Protein AF-A0A812W0R4-F1 (afdb_monomer)

Secondary structure (DSSP, 8-state):
-PPPEEEEEE--S----EEHHHHHHHHHHHHHHHHHT--S-----EE------SSSEE--SEEEEEESSS-HHHHHHHHHHH--SPPEEEP-BTTEEEETTEEEETTTTEEEE--PPP-PPPTTT--HHHHHHHHHHHHHHHHHH---HHHHHHHHHHHHHHHHHTT--HHHHHHHHHT---GGGHHHHHHHHHHHHHHHH--

Structure (mmCIF, N/CA/C/O backbone):
data_AF-A0A812W0R4-F1
#
_entry.id   AF-A0A812W0R4-F1
#
loop_
_atom_site.group_PDB
_atom_site.id
_atom_site.type_symbol
_atom_site.label_atom_id
_atom_site.label_alt_id
_atom_site.label_comp_id
_atom_site.label_asym_id
_atom_site.label_entity_id
_atom_site.label_seq_id
_atom_site.pdbx_PDB_ins_code
_atom_site.Cartn_x
_atom_site.Cartn_y
_atom_site.Cartn_z
_atom_site.occupancy
_atom_site.B_iso_or_equiv
_atom_site.auth_seq_id
_atom_site.auth_comp_id
_atom_site.auth_asym_id
_atom_site.auth_atom_id
_atom_site.pdbx_PDB_model_num
ATOM 1 N N . MET A 1 1 ? 10.679 18.519 -17.143 1.00 48.78 1 MET A N 1
ATOM 2 C CA . MET A 1 1 ? 11.195 17.245 -16.593 1.00 48.78 1 MET A CA 1
ATOM 3 C C . MET A 1 1 ? 10.514 16.136 -17.379 1.00 48.78 1 MET A C 1
ATOM 5 O O . MET A 1 1 ? 9.295 16.180 -17.456 1.00 48.78 1 MET A O 1
ATOM 9 N N . HIS A 1 2 ? 11.249 15.236 -18.036 1.00 62.56 2 HIS A N 1
ATOM 10 C CA . HIS A 1 2 ? 10.620 14.120 -18.755 1.00 62.56 2 HIS A CA 1
ATOM 11 C C . HIS A 1 2 ? 10.053 13.128 -17.730 1.00 62.56 2 HIS A C 1
ATOM 13 O O . HIS A 1 2 ? 10.757 12.768 -16.783 1.00 62.56 2 HIS A O 1
ATOM 19 N N . ALA A 1 3 ? 8.778 12.769 -17.880 1.00 76.88 3 ALA A N 1
ATOM 20 C CA . ALA A 1 3 ? 8.111 11.799 -17.018 1.00 76.88 3 ALA A CA 1
ATOM 21 C C . ALA A 1 3 ? 8.751 10.408 -17.181 1.00 76.88 3 ALA A C 1
ATOM 23 O O . ALA A 1 3 ? 9.352 10.120 -18.217 1.00 76.88 3 ALA A O 1
ATOM 24 N N . PHE A 1 4 ? 8.670 9.565 -16.150 1.00 83.25 4 PHE A N 1
ATOM 25 C CA . PHE A 1 4 ? 9.165 8.192 -16.234 1.00 83.25 4 PHE A CA 1
ATOM 26 C C . PHE A 1 4 ? 8.185 7.326 -17.018 1.00 83.25 4 PHE A C 1
ATOM 28 O O . PHE A 1 4 ? 6.983 7.513 -16.918 1.00 83.25 4 PHE A O 1
ATOM 35 N N . GLU A 1 5 ? 8.693 6.358 -17.755 1.00 85.62 5 GLU A N 1
ATOM 36 C CA . GLU A 1 5 ? 7.944 5.212 -18.251 1.00 85.62 5 GLU A CA 1
ATOM 37 C C . GLU A 1 5 ? 8.192 4.033 -17.313 1.00 85.62 5 GLU A C 1
ATOM 39 O O . GLU A 1 5 ? 9.203 3.991 -16.605 1.00 85.62 5 GLU A O 1
ATOM 44 N N . GLY A 1 6 ? 7.310 3.043 -17.317 1.00 85.12 6 GLY A N 1
ATOM 45 C CA . GLY A 1 6 ? 7.573 1.835 -16.556 1.00 85.12 6 GLY A CA 1
ATOM 46 C C . GLY A 1 6 ? 6.623 0.695 -16.869 1.00 85.12 6 GLY A C 1
ATOM 47 O O . GLY A 1 6 ? 5.631 0.869 -17.575 1.00 85.12 6 GLY A O 1
ATOM 48 N N . ILE A 1 7 ? 6.986 -0.478 -16.368 1.00 86.00 7 ILE A N 1
ATOM 49 C CA . ILE A 1 7 ? 6.201 -1.704 -16.449 1.00 86.00 7 ILE A CA 1
ATOM 50 C C . ILE A 1 7 ? 6.294 -2.445 -15.124 1.00 86.00 7 ILE A C 1
ATOM 52 O O . ILE A 1 7 ? 7.312 -2.382 -14.429 1.00 86.00 7 ILE A O 1
ATOM 56 N N . VAL A 1 8 ? 5.243 -3.186 -14.812 1.00 84.44 8 VAL A N 1
ATOM 57 C CA . VAL A 1 8 ? 5.245 -4.191 -13.752 1.00 84.44 8 VAL A CA 1
ATOM 58 C C . VAL A 1 8 ? 4.786 -5.504 -14.364 1.00 84.44 8 VAL A C 1
ATOM 60 O O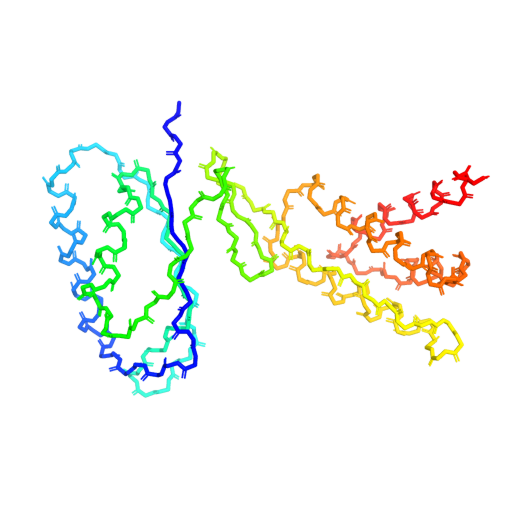 . VAL A 1 8 ? 3.894 -5.505 -15.213 1.00 84.44 8 VAL A O 1
ATOM 63 N N . GLY A 1 9 ? 5.431 -6.600 -13.992 1.00 83.19 9 GLY A N 1
ATOM 64 C CA . GLY A 1 9 ? 5.125 -7.930 -14.497 1.00 83.19 9 GLY A CA 1
ATOM 65 C C . GLY A 1 9 ? 5.077 -8.925 -13.354 1.00 83.19 9 GLY A C 1
ATOM 66 O O . GLY A 1 9 ? 5.983 -8.934 -12.523 1.00 83.19 9 GLY A O 1
ATOM 67 N N . ASP A 1 10 ? 4.038 -9.748 -13.351 1.00 82.00 10 ASP A N 1
ATOM 68 C CA . ASP A 1 10 ? 3.895 -10.907 -12.473 1.00 82.00 10 ASP A CA 1
ATOM 69 C C . ASP A 1 10 ? 4.191 -12.159 -13.306 1.00 82.00 10 ASP A C 1
ATOM 71 O O . ASP A 1 10 ? 3.589 -12.358 -14.365 1.00 82.00 10 ASP A O 1
ATOM 75 N N . ALA A 1 11 ? 5.165 -12.960 -12.880 1.00 72.31 11 ALA A N 1
ATOM 76 C CA . ALA A 1 11 ? 5.474 -14.237 -13.516 1.00 72.31 11 ALA A CA 1
ATOM 77 C C . ALA A 1 11 ? 4.544 -15.358 -13.041 1.00 72.31 11 ALA A C 1
ATOM 79 O O . ALA A 1 11 ? 4.651 -16.469 -13.545 1.00 72.31 11 ALA A O 1
ATOM 80 N N . GLY A 1 12 ? 3.650 -15.110 -12.079 1.00 66.44 12 GLY A N 1
ATOM 81 C CA . GLY A 1 12 ? 2.841 -16.120 -11.412 1.00 66.44 12 GLY A CA 1
ATOM 82 C C . GLY A 1 12 ? 3.686 -17.068 -10.553 1.00 66.44 12 GLY A C 1
ATOM 83 O O . GLY A 1 12 ? 4.817 -16.785 -10.179 1.00 66.44 12 GLY A O 1
ATOM 84 N N . GLN A 1 13 ? 3.150 -18.254 -10.246 1.00 61.09 13 GLN A N 1
ATOM 85 C CA . GLN A 1 13 ? 3.891 -19.310 -9.530 1.00 61.09 13 GLN A CA 1
ATOM 86 C C . GLN A 1 13 ? 4.790 -20.137 -10.465 1.00 61.09 13 GLN A C 1
ATOM 88 O O . GLN A 1 13 ? 4.889 -21.359 -10.327 1.00 61.09 13 GLN A O 1
ATOM 93 N N . PHE A 1 14 ? 5.391 -19.501 -11.466 1.00 54.28 14 PHE A N 1
ATOM 94 C CA . PHE A 1 14 ? 6.253 -20.180 -12.420 1.00 54.28 14 PHE A CA 1
ATOM 95 C C . PHE A 1 14 ? 7.706 -20.071 -11.966 1.00 54.28 14 PHE A C 1
ATOM 97 O O . PHE A 1 14 ? 8.250 -18.989 -11.780 1.00 54.28 14 PHE A O 1
ATOM 104 N N . TYR A 1 15 ? 8.340 -21.226 -11.773 1.00 52.81 15 TYR A N 1
ATOM 105 C CA . TYR A 1 15 ? 9.731 -21.304 -11.348 1.00 52.81 15 TYR A CA 1
ATOM 106 C C . TYR A 1 15 ? 10.629 -21.372 -12.579 1.00 52.81 15 TYR A C 1
ATOM 108 O O . TYR A 1 15 ? 10.730 -22.427 -13.207 1.00 52.81 15 TYR A O 1
ATOM 116 N N . GLU A 1 16 ? 11.311 -20.278 -12.905 1.00 50.78 16 GLU A N 1
ATOM 117 C CA . GLU A 1 16 ? 12.475 -20.354 -13.783 1.00 50.78 16 GLU A CA 1
ATOM 118 C C . GLU A 1 16 ? 13.741 -20.521 -12.951 1.00 50.78 16 GLU A C 1
ATOM 120 O O . GLU A 1 16 ? 13.965 -19.812 -11.971 1.00 50.78 16 GLU A O 1
ATOM 125 N N . VAL A 1 17 ? 14.584 -21.469 -13.348 1.00 52.97 17 VAL A N 1
ATOM 126 C CA . VAL A 1 17 ? 15.944 -21.567 -12.828 1.00 52.97 17 VAL A CA 1
ATOM 127 C C . VAL A 1 17 ? 16.835 -20.834 -13.809 1.00 52.97 17 VAL A C 1
ATOM 129 O O . VAL A 1 17 ? 17.242 -21.413 -14.813 1.00 52.97 17 VAL A O 1
ATOM 132 N N . VAL A 1 18 ? 17.134 -19.571 -13.519 1.00 54.81 18 VAL A N 1
ATOM 133 C CA . VAL A 1 18 ? 18.114 -18.821 -14.304 1.00 54.81 18 VAL A CA 1
ATOM 134 C C . VAL A 1 18 ? 19.474 -18.910 -13.609 1.00 54.81 18 VAL A C 1
ATOM 136 O O . VAL A 1 18 ? 19.585 -18.658 -12.405 1.00 54.81 18 VAL A O 1
ATOM 139 N N . GLU A 1 19 ? 20.510 -19.293 -14.360 1.00 55.88 19 GLU A N 1
ATOM 140 C CA . GLU A 1 19 ? 21.910 -19.153 -13.941 1.00 55.88 19 GLU A CA 1
ATOM 141 C C . GLU A 1 19 ? 22.180 -17.660 -13.721 1.00 55.88 19 GLU A C 1
ATOM 143 O O . GLU A 1 19 ? 22.215 -16.874 -14.671 1.00 55.88 19 GLU A O 1
ATOM 148 N N . ALA A 1 20 ? 22.335 -17.247 -12.460 1.00 52.47 20 ALA A N 1
ATOM 149 C CA . ALA A 1 20 ? 22.408 -15.832 -12.090 1.00 52.47 20 ALA A CA 1
ATOM 150 C C . ALA A 1 20 ? 23.504 -15.071 -12.859 1.00 52.47 20 ALA A C 1
ATOM 152 O O . ALA A 1 20 ? 23.314 -13.918 -13.245 1.00 52.47 20 ALA A O 1
ATOM 153 N N . THR A 1 21 ? 24.634 -15.729 -13.131 1.00 58.28 21 THR A N 1
ATOM 154 C CA . THR A 1 21 ? 25.743 -15.158 -13.903 1.00 58.28 21 THR A CA 1
ATOM 155 C C . THR A 1 21 ? 25.335 -14.845 -15.342 1.00 58.28 21 THR A C 1
ATOM 157 O O . THR A 1 21 ? 25.657 -13.769 -15.843 1.00 58.28 21 THR A O 1
ATOM 160 N N . GLN A 1 22 ? 24.584 -15.742 -15.984 1.00 62.06 22 GLN A N 1
ATOM 161 C CA . GLN A 1 22 ? 24.103 -15.557 -17.350 1.00 62.06 22 GLN A CA 1
ATOM 162 C C . GLN A 1 22 ? 23.049 -14.444 -17.418 1.00 62.06 22 GLN A C 1
ATOM 164 O O . GLN A 1 22 ? 23.172 -13.548 -18.248 1.00 62.06 22 GLN A O 1
ATOM 169 N N . ALA A 1 23 ? 22.091 -14.416 -16.485 1.00 54.31 23 ALA A N 1
ATOM 170 C CA . ALA A 1 23 ? 21.076 -13.359 -16.416 1.00 54.31 23 ALA A CA 1
ATOM 171 C C . ALA A 1 23 ? 21.695 -11.964 -16.247 1.00 54.31 23 ALA A C 1
ATOM 173 O O . ALA A 1 23 ? 21.298 -11.002 -16.905 1.00 54.31 23 ALA A O 1
ATOM 174 N N . ILE A 1 24 ? 22.690 -11.846 -15.359 1.00 54.12 24 ILE A N 1
ATOM 175 C CA . ILE A 1 24 ? 23.413 -10.592 -15.128 1.00 54.12 24 ILE A CA 1
ATOM 176 C C . ILE A 1 24 ? 24.195 -10.193 -16.380 1.00 54.12 24 ILE A C 1
ATOM 178 O O . ILE A 1 24 ? 24.208 -9.009 -16.728 1.00 54.12 24 ILE A O 1
ATOM 182 N N . GLN A 1 25 ? 24.835 -11.146 -17.060 1.00 63.50 25 GLN A N 1
ATOM 183 C CA . GLN A 1 25 ? 25.579 -10.877 -18.286 1.00 63.50 25 GLN A CA 1
ATOM 184 C C . GLN A 1 25 ? 24.652 -10.405 -19.413 1.00 63.50 25 GLN A C 1
ATOM 186 O O . GLN A 1 25 ? 24.895 -9.341 -19.978 1.00 63.50 25 GLN A O 1
ATOM 191 N N . GLU A 1 26 ? 23.552 -11.109 -19.673 1.00 58.38 26 GLU A N 1
ATOM 192 C CA . GLU A 1 26 ? 22.569 -10.748 -20.702 1.00 58.38 26 GLU A CA 1
ATOM 193 C C . GLU A 1 26 ? 21.900 -9.400 -20.401 1.00 58.38 26 GLU A C 1
ATOM 195 O O . GLU A 1 26 ? 21.794 -8.540 -21.278 1.00 58.38 26 GLU A O 1
ATOM 200 N N . ALA A 1 27 ? 21.538 -9.144 -19.139 1.00 55.19 27 ALA A N 1
ATOM 201 C CA . ALA A 1 27 ? 21.043 -7.838 -18.715 1.00 55.19 27 ALA A CA 1
ATOM 202 C C . ALA A 1 27 ? 22.093 -6.734 -18.928 1.00 55.19 27 ALA A C 1
ATOM 204 O O . ALA A 1 27 ? 21.753 -5.629 -19.350 1.00 55.19 27 ALA A O 1
ATOM 205 N N . THR A 1 28 ? 23.372 -7.018 -18.667 1.00 57.09 28 THR A N 1
ATOM 206 C CA . THR A 1 28 ? 24.479 -6.069 -18.860 1.00 57.09 28 THR A CA 1
ATOM 207 C C . THR A 1 28 ? 24.740 -5.790 -20.340 1.00 57.09 28 THR A C 1
ATOM 209 O O . THR A 1 28 ? 24.942 -4.632 -20.707 1.00 57.09 28 THR A O 1
ATOM 212 N N . GLU A 1 29 ? 24.683 -6.807 -21.200 1.00 61.22 29 GLU A N 1
ATOM 213 C CA . GLU A 1 29 ? 24.834 -6.683 -22.653 1.00 61.22 29 GLU A CA 1
ATOM 214 C C . GLU A 1 29 ? 23.660 -5.919 -23.276 1.00 61.22 29 GLU A C 1
ATOM 216 O O . GLU A 1 29 ? 23.876 -4.972 -24.035 1.00 61.22 29 GLU A O 1
ATOM 221 N N . LEU A 1 30 ? 22.421 -6.226 -22.881 1.00 54.66 30 LEU A N 1
ATOM 222 C CA . LEU A 1 30 ? 21.242 -5.460 -23.289 1.00 54.66 30 LEU A CA 1
ATOM 223 C C . LEU A 1 30 ? 21.351 -4.005 -22.830 1.00 54.66 30 LEU A C 1
ATOM 225 O O . LEU A 1 30 ? 21.148 -3.085 -23.623 1.00 54.66 30 LEU A O 1
ATOM 229 N N . LEU A 1 31 ? 21.741 -3.766 -21.574 1.00 54.47 31 LEU A N 1
ATOM 230 C CA . LEU A 1 31 ? 21.993 -2.416 -21.073 1.00 54.47 31 LEU A CA 1
ATOM 231 C C . LEU A 1 31 ? 23.074 -1.707 -21.891 1.00 54.47 31 LEU A C 1
ATOM 233 O O . LEU A 1 31 ? 22.907 -0.525 -22.186 1.00 54.47 31 LEU A O 1
ATOM 237 N N . HIS A 1 32 ? 24.149 -2.396 -22.274 1.00 56.00 32 HIS A N 1
ATOM 238 C CA . HIS A 1 32 ? 25.200 -1.841 -23.119 1.00 56.00 32 HIS A CA 1
ATOM 239 C C . HIS A 1 32 ? 24.644 -1.423 -24.487 1.00 56.00 32 HIS A C 1
ATOM 241 O O . HIS A 1 32 ? 24.745 -0.245 -24.829 1.00 56.00 32 HIS A O 1
ATOM 247 N N . ILE A 1 33 ? 23.943 -2.318 -25.192 1.00 55.66 33 ILE A N 1
ATOM 248 C CA . ILE A 1 33 ? 23.289 -2.054 -26.488 1.00 55.66 33 ILE A CA 1
ATOM 249 C C . ILE A 1 33 ? 22.356 -0.844 -26.396 1.00 55.66 33 ILE A C 1
ATOM 251 O O . ILE A 1 33 ? 22.406 0.075 -27.220 1.00 55.66 33 ILE A O 1
ATOM 255 N N . PHE A 1 34 ? 21.528 -0.801 -25.357 1.00 46.22 34 PHE A N 1
ATOM 256 C CA . PHE A 1 34 ? 20.564 0.269 -25.191 1.00 46.22 34 PHE A CA 1
ATOM 257 C C . PHE A 1 34 ? 21.209 1.606 -24.774 1.00 46.22 34 PHE A C 1
ATOM 259 O O . PHE A 1 34 ? 20.717 2.669 -25.153 1.00 46.22 34 PHE A O 1
ATOM 266 N N . THR A 1 35 ? 22.337 1.580 -24.054 1.00 51.06 35 THR A N 1
ATOM 267 C CA . THR A 1 35 ? 23.090 2.796 -23.683 1.00 51.06 35 THR A CA 1
ATOM 268 C C . THR A 1 35 ? 23.983 3.338 -24.790 1.00 51.06 35 THR A C 1
ATOM 270 O O . THR A 1 35 ? 24.113 4.552 -24.910 1.00 51.06 35 THR A O 1
ATOM 273 N N . CYS A 1 36 ? 24.543 2.477 -25.639 1.00 49.47 36 CYS A N 1
ATOM 274 C CA . CYS A 1 36 ? 25.279 2.893 -26.832 1.00 49.47 36 CYS A CA 1
ATOM 275 C C . CYS A 1 36 ? 24.365 3.566 -27.866 1.00 49.47 36 CYS A C 1
ATOM 277 O O . CYS A 1 36 ? 24.827 4.386 -28.654 1.00 49.47 36 CYS A O 1
ATOM 279 N N . SER A 1 37 ? 23.065 3.266 -27.820 1.00 46.06 37 SER A N 1
ATOM 280 C CA . SER A 1 37 ? 22.056 3.805 -28.735 1.00 46.06 37 SER A CA 1
ATOM 281 C C . SER A 1 37 ? 21.393 5.104 -28.242 1.00 46.06 37 SER A C 1
ATOM 283 O O . SER A 1 37 ? 20.609 5.697 -28.979 1.00 46.06 37 SER A O 1
ATOM 285 N N . SER A 1 38 ? 21.675 5.568 -27.014 1.00 39.62 38 SER A N 1
ATOM 286 C CA . SER A 1 38 ? 21.025 6.749 -26.422 1.00 39.62 38 SER A CA 1
ATOM 287 C C . SER A 1 38 ? 22.036 7.628 -25.656 1.00 39.62 38 SER A C 1
ATOM 289 O O . SER A 1 38 ? 22.379 7.316 -24.514 1.00 39.62 38 SER A O 1
ATOM 291 N N . PRO A 1 39 ? 22.545 8.739 -26.239 1.00 37.56 39 PRO A N 1
ATOM 292 C CA . PRO A 1 39 ? 23.713 9.457 -25.709 1.00 37.56 39 PRO A CA 1
ATOM 293 C C . PRO A 1 39 ? 23.467 10.336 -24.471 1.00 37.56 39 PRO A C 1
ATOM 295 O O . PRO A 1 39 ? 24.353 11.104 -24.095 1.00 37.56 39 PRO A O 1
ATOM 298 N N . GLN A 1 40 ? 22.285 10.319 -23.844 1.00 40.56 40 GLN A N 1
ATOM 299 C CA . GLN A 1 40 ? 21.949 11.317 -22.821 1.00 40.56 40 GLN A CA 1
ATOM 300 C C . GLN A 1 40 ? 21.439 10.729 -21.497 1.00 40.56 40 GLN A C 1
ATOM 302 O O . GLN A 1 40 ? 20.301 10.298 -21.367 1.00 40.56 40 GLN A O 1
ATOM 307 N N . ARG A 1 41 ? 22.306 10.892 -20.485 1.00 37.94 41 ARG A N 1
ATOM 308 C CA . ARG A 1 41 ? 22.042 11.020 -19.038 1.00 37.94 41 ARG A CA 1
ATOM 309 C C . ARG A 1 41 ? 21.532 9.781 -18.294 1.00 37.94 41 ARG A C 1
ATOM 311 O O . ARG A 1 41 ? 20.349 9.465 -18.239 1.00 37.94 41 ARG A O 1
ATOM 318 N N . SER A 1 42 ? 22.478 9.177 -17.577 1.00 41.09 42 SER A N 1
ATOM 319 C CA . SER A 1 42 ? 22.274 8.200 -16.517 1.00 41.09 42 SER A CA 1
ATOM 320 C C . SER A 1 42 ? 21.581 8.810 -15.292 1.00 41.09 42 SER A C 1
ATOM 322 O O . SER A 1 42 ? 22.075 9.745 -14.673 1.00 41.09 42 SER A O 1
ATOM 324 N N . GLN A 1 43 ? 20.458 8.213 -14.904 1.00 34.22 43 GLN A N 1
ATOM 325 C CA . GLN A 1 43 ? 20.055 7.997 -13.513 1.00 34.22 43 GLN A CA 1
ATOM 326 C C . GLN A 1 43 ? 19.185 6.738 -13.534 1.00 34.22 43 GLN A C 1
ATOM 328 O O . GLN A 1 43 ? 18.052 6.751 -14.009 1.00 34.22 43 GLN A O 1
ATOM 333 N N . ARG A 1 44 ? 19.795 5.615 -13.147 1.00 38.12 44 ARG A N 1
ATOM 334 C CA . ARG A 1 44 ? 19.213 4.272 -13.189 1.00 38.12 44 ARG A CA 1
ATOM 335 C C . ARG A 1 44 ? 18.656 3.948 -11.804 1.00 38.12 44 ARG A C 1
ATOM 337 O O . ARG A 1 44 ? 19.429 3.921 -10.853 1.00 38.12 44 ARG A O 1
ATOM 344 N N . ALA A 1 45 ? 17.363 3.669 -11.699 1.00 34.47 45 ALA A N 1
ATOM 345 C CA . ALA A 1 45 ? 16.795 2.964 -10.557 1.00 34.47 45 ALA A CA 1
ATOM 346 C C . 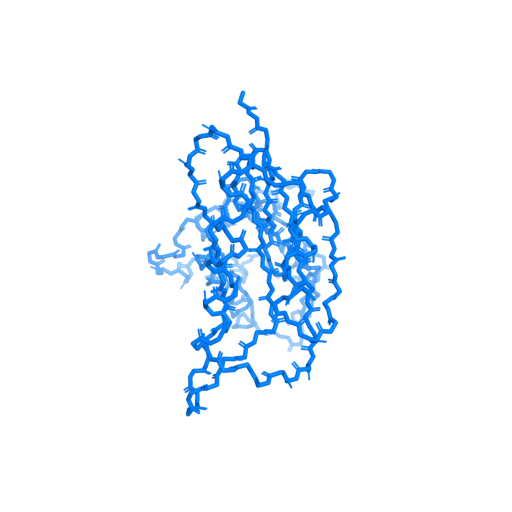ALA A 1 45 ? 16.127 1.700 -11.105 1.00 34.47 45 ALA A C 1
ATOM 348 O O . ALA A 1 45 ? 15.031 1.754 -11.650 1.00 34.47 45 ALA A O 1
ATOM 349 N N . TRP A 1 46 ? 16.847 0.583 -11.026 1.00 43.38 46 TRP A N 1
ATOM 350 C CA . TRP A 1 46 ? 16.313 -0.751 -11.281 1.00 43.38 46 TRP A CA 1
ATOM 351 C C . TRP A 1 46 ? 16.099 -1.382 -9.912 1.00 43.38 46 TRP A C 1
ATOM 353 O O . TRP A 1 46 ? 17.050 -1.469 -9.134 1.00 43.38 46 TRP A O 1
ATOM 363 N N . TYR A 1 47 ? 14.865 -1.759 -9.593 1.00 40.00 47 TYR A N 1
ATOM 364 C CA . TYR A 1 47 ? 14.542 -2.436 -8.343 1.00 40.00 47 TYR A CA 1
ATOM 365 C C . TYR A 1 47 ? 14.015 -3.829 -8.682 1.00 40.00 47 TYR A C 1
ATOM 367 O O . TYR A 1 47 ? 12.858 -3.993 -9.054 1.00 40.00 47 TYR A O 1
ATOM 375 N N . LEU A 1 48 ? 14.905 -4.820 -8.615 1.00 39.91 48 LEU A N 1
ATOM 376 C CA . LEU A 1 48 ? 14.551 -6.236 -8.671 1.00 39.91 48 LEU A CA 1
ATOM 377 C C . LEU A 1 48 ? 14.400 -6.717 -7.224 1.00 39.91 48 LEU A C 1
ATOM 379 O O . LEU A 1 48 ? 15.394 -6.850 -6.508 1.00 39.91 48 LEU A O 1
ATOM 383 N N . GLU A 1 49 ? 13.167 -6.933 -6.771 1.00 38.38 49 GLU A N 1
ATOM 384 C CA . GLU A 1 49 ? 12.885 -7.535 -5.465 1.00 38.38 49 GLU A CA 1
ATOM 385 C C . GLU A 1 49 ? 12.610 -9.031 -5.664 1.00 38.38 49 GLU A C 1
ATOM 387 O O . GLU A 1 49 ? 11.473 -9.454 -5.798 1.00 38.38 49 GLU A O 1
ATOM 392 N N . GLY A 1 50 ? 13.674 -9.837 -5.712 1.00 37.44 50 GLY A N 1
ATOM 393 C CA . GLY A 1 50 ? 13.597 -11.300 -5.749 1.00 37.44 50 GLY A CA 1
ATOM 394 C C . GLY A 1 50 ? 14.714 -11.883 -4.893 1.00 37.44 50 GLY A C 1
ATOM 395 O O . GLY A 1 50 ? 15.859 -11.964 -5.329 1.00 37.44 50 GLY A O 1
ATOM 396 N N . ARG A 1 51 ? 14.433 -12.214 -3.626 1.00 39.19 51 ARG A N 1
ATOM 397 C CA . ARG A 1 51 ? 15.430 -12.804 -2.713 1.00 39.19 51 ARG A CA 1
ATOM 398 C C . ARG A 1 51 ? 14.971 -14.146 -2.170 1.00 39.19 51 ARG A C 1
ATOM 400 O O . ARG A 1 51 ? 14.341 -14.188 -1.116 1.00 39.19 51 ARG A O 1
ATOM 407 N N . LYS A 1 52 ? 15.434 -15.223 -2.809 1.00 39.94 52 LYS A N 1
ATOM 408 C CA . LYS A 1 52 ? 15.876 -16.455 -2.133 1.00 39.94 52 LYS A CA 1
ATOM 409 C C . LYS A 1 52 ? 17.013 -17.104 -2.927 1.00 39.94 52 LYS A C 1
ATOM 411 O O . LYS A 1 52 ? 16.756 -17.792 -3.905 1.00 39.94 52 LYS A O 1
ATOM 416 N N . ASP A 1 53 ? 18.249 -16.918 -2.465 1.00 39.50 53 ASP A N 1
ATOM 417 C CA . ASP A 1 53 ? 19.386 -17.734 -2.899 1.00 39.50 53 ASP A CA 1
ATOM 418 C C . ASP A 1 53 ? 19.260 -19.129 -2.280 1.00 39.50 53 ASP A C 1
ATOM 420 O O . ASP A 1 53 ? 19.456 -19.316 -1.077 1.00 39.50 53 ASP A O 1
ATOM 424 N N . VAL A 1 54 ? 18.932 -20.123 -3.101 1.00 41.12 54 VAL A N 1
ATOM 425 C CA . VAL A 1 54 ? 19.079 -21.538 -2.742 1.00 41.12 54 VAL A CA 1
ATOM 426 C C . VAL A 1 54 ? 19.899 -22.206 -3.843 1.00 41.12 54 VAL A C 1
ATOM 428 O O . VAL A 1 54 ? 19.357 -22.657 -4.848 1.00 41.12 54 VAL A O 1
ATOM 431 N N . GLY A 1 55 ? 21.223 -22.230 -3.658 1.00 38.94 55 GLY A N 1
ATOM 432 C CA . GLY A 1 55 ? 22.167 -22.973 -4.501 1.00 38.94 55 GLY A CA 1
ATOM 433 C C . GLY A 1 55 ? 22.310 -22.470 -5.944 1.00 38.94 55 GLY A C 1
ATOM 434 O O . GLY A 1 55 ? 22.002 -23.225 -6.860 1.00 38.94 55 GLY A O 1
ATOM 435 N N . ASN A 1 56 ? 22.811 -21.240 -6.141 1.00 42.44 56 ASN A N 1
ATOM 436 C CA . ASN A 1 56 ? 23.072 -20.588 -7.447 1.00 42.44 56 ASN A CA 1
ATOM 437 C C . ASN A 1 56 ? 21.838 -20.319 -8.332 1.00 42.44 56 ASN A C 1
ATOM 439 O O . ASN A 1 56 ? 21.974 -20.113 -9.537 1.00 42.44 56 ASN A O 1
ATOM 443 N N . LYS A 1 57 ? 20.632 -20.302 -7.757 1.00 43.28 57 LYS A N 1
ATOM 444 C CA . LYS A 1 57 ? 19.377 -20.104 -8.498 1.00 43.28 57 LYS A CA 1
ATOM 445 C C . LYS A 1 57 ? 18.682 -18.833 -8.036 1.00 43.28 57 LYS A C 1
ATOM 447 O O . LYS A 1 57 ? 18.450 -18.676 -6.837 1.00 43.28 57 LYS A O 1
ATOM 452 N N . MET A 1 58 ? 18.326 -17.971 -8.986 1.00 50.50 58 MET A N 1
ATOM 453 C CA . MET A 1 58 ? 17.527 -16.773 -8.738 1.00 50.50 58 MET A CA 1
ATOM 454 C C . MET A 1 58 ? 16.076 -17.040 -9.143 1.00 50.50 58 MET A C 1
ATOM 456 O O . MET A 1 58 ? 15.819 -17.443 -10.273 1.00 50.50 58 MET A O 1
ATOM 460 N N . TYR A 1 59 ? 15.147 -16.820 -8.213 1.00 56.69 59 TYR A N 1
ATOM 461 C CA . TYR A 1 59 ? 13.707 -16.884 -8.465 1.00 56.69 59 TYR A CA 1
ATOM 462 C C . TYR A 1 59 ? 13.179 -15.458 -8.611 1.00 56.69 59 TYR A C 1
ATOM 464 O O . TYR A 1 59 ? 13.421 -14.622 -7.732 1.00 56.69 59 TYR A O 1
ATOM 472 N N . VAL A 1 60 ? 12.499 -15.183 -9.722 1.00 64.75 60 VAL A N 1
ATOM 473 C CA . VAL A 1 60 ? 11.899 -13.878 -10.008 1.00 64.75 60 VAL A CA 1
ATOM 474 C C . VAL A 1 60 ? 10.400 -14.070 -10.165 1.00 64.75 60 VAL A C 1
ATOM 476 O O . VAL A 1 60 ? 9.938 -14.515 -11.209 1.00 64.75 60 VAL A O 1
ATOM 479 N N . ASP A 1 61 ? 9.672 -13.733 -9.106 1.00 69.38 61 ASP A N 1
ATOM 480 C CA . ASP A 1 61 ? 8.209 -13.824 -9.071 1.00 69.38 61 ASP A CA 1
ATOM 481 C C . ASP A 1 61 ? 7.578 -12.516 -9.598 1.00 69.38 61 ASP A C 1
ATOM 483 O O . ASP A 1 61 ? 6.583 -12.527 -10.317 1.00 69.38 61 ASP A O 1
ATOM 487 N N . ASP A 1 62 ? 8.221 -11.378 -9.314 1.00 75.81 62 ASP A N 1
ATOM 488 C CA . ASP A 1 62 ? 7.748 -10.036 -9.641 1.00 75.81 62 ASP A CA 1
ATOM 489 C C . ASP A 1 62 ? 8.859 -9.183 -10.274 1.00 75.81 62 ASP A C 1
ATOM 491 O O . ASP A 1 62 ? 10.009 -9.175 -9.819 1.00 75.81 62 ASP A O 1
ATOM 495 N N . ILE A 1 63 ? 8.508 -8.379 -11.279 1.00 79.50 63 ILE A N 1
ATOM 496 C CA . ILE A 1 63 ? 9.393 -7.374 -11.878 1.00 79.50 63 ILE A CA 1
ATOM 497 C C . ILE A 1 63 ? 8.729 -6.000 -11.839 1.00 79.50 63 ILE A C 1
ATOM 499 O O . ILE A 1 63 ? 7.584 -5.836 -12.249 1.00 79.50 63 ILE A O 1
ATOM 503 N N . CYS A 1 64 ? 9.490 -4.982 -11.434 1.00 81.06 64 CYS A N 1
ATOM 504 C CA . CYS A 1 64 ? 9.107 -3.579 -11.545 1.00 81.06 64 CYS A CA 1
ATOM 505 C C . CYS A 1 64 ? 10.240 -2.779 -12.202 1.00 81.06 64 CYS A C 1
ATOM 507 O O . CYS A 1 64 ? 11.305 -2.582 -11.613 1.00 81.06 64 CYS A O 1
ATOM 509 N N . LEU A 1 65 ? 10.009 -2.286 -13.420 1.00 83.19 65 LEU A N 1
ATOM 510 C CA . LEU A 1 65 ? 10.975 -1.482 -14.168 1.00 83.19 65 LEU A CA 1
ATOM 511 C C . LEU A 1 65 ? 10.465 -0.060 -14.356 1.00 83.19 65 LEU A C 1
ATOM 513 O O . LEU A 1 65 ? 9.335 0.152 -14.787 1.00 83.19 65 LEU A O 1
ATOM 517 N N . ILE A 1 66 ? 11.327 0.917 -14.076 1.00 81.56 66 ILE A N 1
ATOM 518 C CA . ILE A 1 66 ? 11.033 2.340 -14.246 1.00 81.56 66 ILE A CA 1
ATOM 519 C C . ILE A 1 66 ? 12.220 2.986 -14.951 1.00 81.56 66 ILE A C 1
ATOM 521 O O . ILE A 1 66 ? 13.370 2.836 -14.536 1.00 81.56 66 ILE A O 1
ATOM 525 N N . SER A 1 67 ? 11.958 3.723 -16.025 1.00 82.38 67 SER A N 1
ATOM 526 C CA . SER A 1 67 ? 12.999 4.331 -16.845 1.00 82.38 67 SER A CA 1
ATOM 527 C C . SER A 1 67 ? 12.576 5.694 -17.371 1.00 82.38 67 SER A C 1
ATOM 529 O O . SER A 1 67 ? 11.421 5.925 -17.695 1.00 82.38 67 SER A O 1
ATOM 531 N N . ARG A 1 68 ? 13.532 6.616 -17.501 1.00 79.50 68 ARG A N 1
ATOM 532 C CA . ARG A 1 68 ? 13.345 7.862 -18.273 1.00 79.50 68 ARG A CA 1
ATOM 533 C C . ARG A 1 68 ? 13.816 7.744 -19.719 1.00 79.50 68 ARG A C 1
ATOM 535 O O . ARG A 1 68 ? 13.676 8.692 -20.481 1.00 79.50 68 ARG A O 1
ATOM 542 N N . VAL A 1 69 ? 14.449 6.623 -20.055 1.00 80.75 69 VAL A N 1
ATOM 543 C CA . VAL A 1 69 ? 15.154 6.425 -21.328 1.00 80.75 69 VAL A CA 1
ATOM 544 C C . VAL A 1 69 ? 14.412 5.424 -22.202 1.00 80.75 69 VAL A C 1
ATOM 546 O O . VAL A 1 69 ? 14.318 5.605 -23.411 1.00 80.75 69 VAL A O 1
ATOM 549 N N . TYR A 1 70 ? 13.873 4.372 -21.591 1.00 81.50 70 TYR A N 1
ATOM 550 C CA . TYR A 1 70 ? 13.211 3.286 -22.299 1.00 81.50 70 TYR A CA 1
ATOM 551 C C . TYR A 1 70 ? 11.709 3.411 -22.145 1.00 81.50 70 TYR A C 1
ATOM 553 O O . TYR A 1 70 ? 11.216 3.546 -21.029 1.00 81.50 70 TYR A O 1
ATOM 561 N N . CYS A 1 71 ? 10.990 3.330 -23.262 1.00 85.62 71 CYS A N 1
ATOM 562 C CA . CYS A 1 71 ? 9.542 3.206 -23.228 1.00 85.62 71 CYS A CA 1
ATOM 563 C C . CYS A 1 71 ? 9.124 1.829 -22.690 1.00 85.62 71 CYS A C 1
ATOM 565 O O . CYS A 1 71 ? 9.921 0.882 -22.670 1.00 85.62 71 CYS A O 1
ATOM 567 N N . ALA A 1 72 ? 7.856 1.704 -22.288 1.00 85.44 72 ALA A N 1
ATOM 568 C CA . ALA A 1 72 ? 7.289 0.454 -21.780 1.00 85.44 72 ALA A C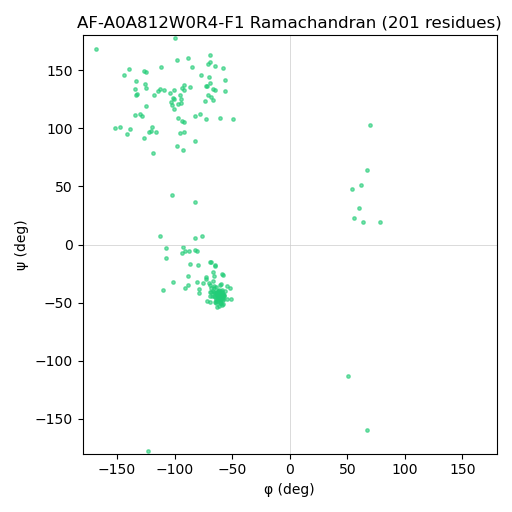A 1
ATOM 569 C C . ALA A 1 72 ? 7.519 -0.741 -22.725 1.00 85.44 72 ALA A C 1
ATOM 571 O O . ALA A 1 72 ? 7.836 -1.841 -22.272 1.00 85.44 72 ALA A O 1
ATOM 572 N N . HIS A 1 73 ? 7.446 -0.515 -24.041 1.00 87.75 73 HIS A N 1
ATOM 573 C CA . HIS A 1 73 ? 7.701 -1.548 -25.044 1.00 87.75 73 HIS A CA 1
ATOM 574 C C . HIS A 1 73 ? 9.144 -2.073 -24.993 1.00 87.75 73 HIS A C 1
ATOM 576 O O . HIS A 1 73 ? 9.349 -3.282 -24.919 1.00 87.75 73 HIS A O 1
ATOM 582 N N . CYS A 1 74 ? 10.142 -1.182 -24.961 1.00 85.50 74 CYS A N 1
ATOM 583 C CA . CYS A 1 74 ? 11.550 -1.577 -24.874 1.00 85.50 74 CYS A CA 1
ATOM 584 C C . CYS A 1 74 ? 11.851 -2.340 -23.577 1.00 85.50 74 CYS A C 1
ATOM 586 O O . CYS A 1 74 ? 12.571 -3.334 -23.603 1.00 85.50 74 CYS A O 1
ATOM 588 N N . MET A 1 75 ? 11.275 -1.909 -22.449 1.00 85.62 75 MET A N 1
ATOM 589 C CA . MET A 1 75 ? 11.431 -2.618 -21.173 1.00 85.62 75 MET A CA 1
ATOM 590 C C . MET A 1 75 ? 10.783 -4.004 -21.210 1.00 85.62 75 MET A C 1
ATOM 592 O O . MET A 1 75 ? 11.386 -4.970 -20.756 1.00 85.62 75 MET A O 1
ATOM 596 N N . THR A 1 76 ? 9.5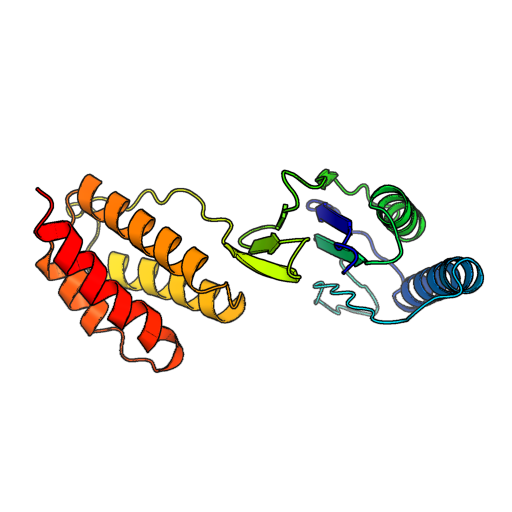99 -4.123 -21.813 1.00 86.56 76 THR A N 1
ATOM 597 C CA . THR A 1 76 ? 8.903 -5.409 -21.975 1.00 86.56 76 THR A CA 1
ATOM 598 C C . THR A 1 76 ? 9.729 -6.368 -22.828 1.00 86.56 76 THR A C 1
ATOM 600 O O . THR A 1 76 ? 9.882 -7.537 -22.484 1.00 86.56 76 THR A O 1
ATOM 603 N N . TYR A 1 77 ? 10.290 -5.869 -23.932 1.00 85.56 77 TYR A N 1
ATOM 604 C CA . TYR A 1 77 ? 11.159 -6.648 -24.808 1.00 85.56 77 TYR A CA 1
ATOM 605 C C . TYR A 1 77 ? 12.418 -7.132 -24.080 1.00 85.56 77 TYR A C 1
ATOM 607 O O . TYR A 1 77 ? 12.784 -8.298 -24.205 1.00 85.56 77 TYR A O 1
ATOM 615 N N . ALA A 1 78 ? 13.047 -6.264 -23.281 1.00 81.88 78 ALA A N 1
ATOM 616 C CA . ALA A 1 78 ? 14.215 -6.632 -22.487 1.00 81.88 78 ALA A CA 1
ATOM 617 C C . ALA A 1 78 ? 13.895 -7.766 -21.501 1.00 81.88 78 ALA A C 1
ATOM 619 O O . ALA A 1 78 ? 14.621 -8.752 -21.468 1.00 81.88 78 ALA A O 1
ATOM 620 N N . VAL A 1 79 ? 12.781 -7.677 -20.763 1.00 82.38 79 VAL A N 1
ATOM 621 C CA . VAL A 1 79 ? 12.365 -8.745 -19.836 1.00 82.38 79 VAL A CA 1
ATOM 622 C C . VAL A 1 79 ? 12.130 -10.057 -20.586 1.00 82.38 79 VAL A C 1
ATOM 624 O O . VAL A 1 79 ? 12.684 -11.076 -20.197 1.00 82.38 79 VAL A O 1
ATOM 627 N N . LYS A 1 80 ? 11.403 -10.029 -21.709 1.00 83.75 80 LYS A N 1
ATOM 628 C CA . LYS A 1 80 ? 11.154 -11.223 -22.540 1.00 83.75 80 LYS A CA 1
ATOM 629 C C . LYS A 1 80 ? 12.407 -11.822 -23.187 1.00 83.75 80 LYS A C 1
ATOM 631 O O . LYS A 1 80 ? 12.346 -12.940 -23.681 1.00 83.75 80 LYS A O 1
ATOM 636 N N . SER A 1 81 ? 13.499 -11.063 -23.255 1.00 78.94 81 SER A N 1
ATOM 637 C CA . SER A 1 81 ? 14.775 -11.544 -23.794 1.00 78.94 81 SER A CA 1
ATOM 638 C C . SER A 1 81 ? 15.645 -12.198 -22.720 1.00 78.94 81 SER A C 1
ATOM 640 O O . SER A 1 81 ? 16.461 -13.040 -23.062 1.00 78.94 81 SER A O 1
ATOM 642 N N . ILE A 1 82 ? 15.480 -11.792 -21.455 1.00 75.94 82 ILE A N 1
ATOM 643 C CA . ILE A 1 82 ? 16.261 -12.280 -20.304 1.00 75.94 82 ILE A CA 1
ATOM 644 C C . ILE A 1 82 ? 15.578 -13.483 -19.643 1.00 75.94 82 ILE A C 1
ATOM 646 O O . ILE A 1 82 ? 16.248 -14.397 -19.175 1.00 75.94 82 ILE A O 1
ATOM 650 N N . TYR A 1 83 ? 14.247 -13.471 -19.573 1.00 76.56 83 TYR A N 1
ATOM 651 C CA . TYR A 1 83 ? 13.463 -14.505 -18.903 1.00 76.56 83 TYR A CA 1
ATOM 652 C C . TYR A 1 83 ? 12.656 -15.300 -19.923 1.00 76.56 83 TYR A C 1
ATOM 654 O O . TYR A 1 83 ? 12.007 -14.720 -20.799 1.00 76.56 83 TYR A O 1
ATOM 662 N N . THR A 1 84 ? 12.674 -16.628 -19.802 1.00 74.44 84 THR A N 1
ATOM 663 C CA . THR A 1 84 ? 11.879 -17.515 -20.660 1.00 74.44 84 THR A CA 1
ATOM 664 C C . THR A 1 84 ? 10.463 -17.728 -20.125 1.00 74.44 84 THR A C 1
ATOM 666 O O . THR A 1 84 ? 9.576 -18.131 -20.882 1.00 74.44 84 THR A O 1
ATOM 669 N N . VAL A 1 85 ? 10.215 -17.413 -18.850 1.00 76.56 85 VAL A N 1
ATOM 670 C CA . VAL A 1 85 ? 8.877 -17.443 -18.250 1.00 76.56 85 VAL A CA 1
ATOM 671 C C . VAL A 1 85 ? 8.012 -16.280 -18.754 1.00 76.56 85 VAL A C 1
ATOM 673 O O . VAL A 1 85 ? 8.476 -15.139 -18.848 1.00 76.56 85 VAL A O 1
ATOM 676 N N . PRO A 1 86 ? 6.732 -16.538 -19.086 1.00 80.12 86 PRO A N 1
ATOM 677 C CA . PRO A 1 86 ? 5.803 -15.481 -19.454 1.00 80.12 86 PRO A CA 1
ATOM 678 C C . PRO A 1 86 ? 5.479 -14.592 -18.248 1.00 80.12 86 PRO A C 1
ATOM 680 O O . PRO A 1 86 ? 5.031 -15.074 -17.215 1.00 80.12 86 PRO A O 1
ATOM 683 N N . PHE A 1 87 ? 5.654 -13.283 -18.420 1.00 83.31 87 PHE A N 1
ATOM 684 C CA . PHE A 1 87 ? 5.200 -12.270 -17.469 1.00 83.31 87 PHE A CA 1
ATOM 685 C C . PHE A 1 87 ? 3.892 -11.638 -17.943 1.00 83.31 87 PHE A C 1
ATOM 687 O O . PHE A 1 87 ? 3.790 -11.182 -19.091 1.00 83.31 87 PHE A O 1
ATOM 694 N N . ASP A 1 88 ? 2.935 -11.523 -17.028 1.00 85.62 88 ASP A N 1
ATOM 695 C CA . ASP A 1 88 ? 1.723 -10.736 -17.210 1.00 85.62 88 ASP A CA 1
ATOM 696 C C . ASP A 1 88 ? 2.031 -9.270 -16.908 1.00 85.62 88 ASP A C 1
ATOM 698 O O . ASP A 1 88 ? 1.934 -8.785 -15.778 1.00 85.62 88 ASP A O 1
ATOM 702 N N . PHE A 1 89 ? 2.461 -8.551 -17.945 1.00 85.06 89 PHE A N 1
ATOM 703 C CA . PHE A 1 89 ? 2.745 -7.128 -17.823 1.00 85.06 89 PHE A CA 1
ATOM 704 C C . PHE A 1 89 ? 1.451 -6.329 -17.724 1.00 85.06 89 PHE A C 1
ATOM 706 O O . PHE A 1 89 ? 0.632 -6.352 -18.645 1.00 85.06 89 PHE A O 1
ATOM 713 N N . SER A 1 90 ? 1.304 -5.548 -16.655 1.00 77.12 90 SER A N 1
ATOM 714 C CA . SER A 1 90 ? 0.305 -4.481 -16.637 1.00 77.12 90 SER A CA 1
ATOM 715 C C . SER A 1 90 ? 0.937 -3.166 -17.086 1.00 77.12 90 SER A C 1
ATOM 717 O O . SER A 1 90 ? 2.067 -2.818 -16.727 1.00 77.12 90 SER A O 1
ATOM 719 N N . SER A 1 91 ? 0.215 -2.471 -17.963 1.00 65.69 91 SER A N 1
ATOM 720 C CA . SER A 1 91 ? 0.624 -1.183 -18.507 1.00 65.69 91 SER A CA 1
ATOM 721 C C . SER A 1 91 ? 0.162 -0.033 -17.621 1.00 65.69 91 SER A C 1
ATOM 723 O O . SER A 1 91 ? -0.771 -0.164 -16.834 1.00 65.69 91 SER A O 1
ATOM 725 N N . ASP A 1 92 ? 0.818 1.104 -17.820 1.00 66.38 92 ASP A N 1
ATOM 726 C CA . ASP A 1 92 ? 0.534 2.391 -17.199 1.00 66.38 92 ASP A CA 1
ATOM 727 C C . ASP A 1 92 ? -0.956 2.794 -17.287 1.00 66.38 92 ASP A C 1
ATOM 729 O O . ASP A 1 92 ? -1.443 3.144 -18.364 1.00 66.38 92 ASP A O 1
ATOM 733 N N . ASP A 1 93 ? -1.674 2.753 -16.158 1.00 70.31 93 ASP A N 1
ATOM 734 C CA . ASP A 1 93 ? -3.014 3.335 -16.021 1.00 70.31 93 ASP A CA 1
ATOM 735 C C . ASP A 1 93 ? -2.877 4.727 -15.391 1.00 70.31 93 ASP A C 1
ATOM 737 O O . ASP A 1 93 ? -2.534 4.861 -14.215 1.00 70.31 93 ASP A O 1
ATOM 741 N N . ASP A 1 94 ? -3.110 5.780 -16.178 1.00 80.75 94 ASP A N 1
ATOM 742 C CA . ASP A 1 94 ? -3.075 7.175 -15.714 1.00 80.75 94 ASP A CA 1
ATOM 743 C C . ASP A 1 94 ? -1.754 7.580 -15.009 1.00 80.75 94 ASP A C 1
ATOM 745 O O . ASP A 1 94 ? -1.745 8.169 -13.920 1.00 80.75 94 ASP A O 1
ATOM 749 N N . ARG A 1 95 ? -0.606 7.255 -15.625 1.00 86.69 95 ARG A N 1
ATOM 750 C CA . ARG A 1 95 ? 0.755 7.515 -15.097 1.00 86.69 95 ARG A CA 1
ATOM 751 C C . ARG A 1 95 ? 1.019 6.820 -13.760 1.00 86.69 95 ARG A C 1
ATOM 753 O O . ARG A 1 95 ? 1.761 7.351 -12.923 1.00 86.69 95 ARG A O 1
ATOM 760 N N . LYS A 1 96 ? 0.414 5.652 -13.533 1.00 87.50 96 LYS A N 1
ATOM 761 C CA . LYS A 1 96 ? 0.546 4.852 -12.311 1.00 87.50 96 LYS A CA 1
ATOM 762 C C . LYS A 1 96 ? 0.815 3.395 -12.654 1.00 87.50 96 LYS A C 1
ATOM 764 O O . LYS A 1 96 ? 0.058 2.748 -13.370 1.00 87.50 96 LYS A O 1
ATOM 769 N N . LEU A 1 97 ? 1.851 2.853 -12.026 1.00 87.06 97 LEU A N 1
ATOM 770 C CA . LEU A 1 97 ? 2.067 1.413 -11.972 1.00 87.06 97 LEU A CA 1
ATOM 771 C C . LEU A 1 97 ? 1.474 0.871 -10.684 1.00 87.06 97 LEU A C 1
ATOM 773 O O . LEU A 1 97 ? 1.809 1.344 -9.597 1.00 87.06 97 LEU A O 1
ATOM 777 N N . VAL A 1 98 ? 0.591 -0.112 -10.801 1.00 86.44 98 VAL A N 1
ATOM 778 C CA . VAL A 1 98 ? -0.002 -0.796 -9.654 1.00 86.44 98 VAL A CA 1
ATOM 779 C C . VAL A 1 98 ? 0.725 -2.117 -9.466 1.00 86.44 98 VAL A C 1
ATOM 781 O O . VAL A 1 98 ? 0.664 -2.977 -10.333 1.00 86.44 98 VAL A O 1
ATOM 784 N N . TRP A 1 99 ? 1.395 -2.286 -8.329 1.00 81.75 99 TRP A N 1
ATOM 785 C CA . TRP A 1 99 ? 2.174 -3.485 -8.037 1.00 81.75 99 TRP A CA 1
ATOM 786 C C . TRP A 1 99 ? 1.894 -3.971 -6.622 1.00 81.75 99 TRP A C 1
ATOM 788 O O . TRP A 1 99 ? 2.251 -3.306 -5.650 1.00 81.75 99 TRP A O 1
ATOM 798 N N . LEU A 1 100 ? 1.237 -5.129 -6.504 1.00 81.12 100 LEU A N 1
ATOM 799 C CA . LEU A 1 100 ? 0.835 -5.721 -5.225 1.00 81.12 100 LEU A CA 1
ATOM 800 C C . LEU A 1 100 ? 0.092 -4.706 -4.335 1.00 81.12 100 LEU A C 1
ATOM 802 O O . LEU A 1 100 ? -1.006 -4.260 -4.674 1.00 81.12 100 LEU A O 1
ATOM 806 N N . ASP A 1 101 ? 0.700 -4.329 -3.211 1.00 82.69 101 ASP A N 1
ATOM 807 C CA . ASP A 1 101 ? 0.172 -3.405 -2.204 1.00 82.69 101 ASP A CA 1
ATOM 808 C C . ASP A 1 101 ? 0.615 -1.949 -2.453 1.00 82.69 101 ASP A C 1
ATOM 810 O O . ASP A 1 101 ? 0.237 -1.031 -1.717 1.00 82.69 101 ASP A O 1
ATOM 814 N N . LYS A 1 102 ? 1.425 -1.731 -3.492 1.00 85.12 102 LYS A N 1
ATOM 815 C CA . LYS A 1 102 ? 2.106 -0.483 -3.829 1.00 85.12 102 LYS A CA 1
ATOM 816 C C . LYS A 1 102 ? 1.531 0.109 -5.112 1.00 85.12 102 LYS A C 1
ATOM 818 O O . LYS A 1 102 ? 1.031 -0.582 -6.001 1.00 85.12 102 LYS A O 1
ATOM 823 N N . LYS A 1 103 ? 1.629 1.427 -5.218 1.00 87.75 103 LYS A N 1
ATOM 824 C CA . LYS A 1 103 ? 1.477 2.153 -6.479 1.00 87.75 103 LYS A CA 1
ATOM 825 C C . LYS A 1 103 ? 2.707 3.005 -6.698 1.00 87.75 103 LYS A C 1
ATOM 827 O O . LYS A 1 103 ? 3.284 3.482 -5.726 1.00 87.75 103 LYS A O 1
ATOM 832 N N . ILE A 1 104 ? 3.090 3.220 -7.945 1.00 86.19 104 ILE A N 1
ATOM 833 C CA . ILE A 1 104 ? 4.213 4.086 -8.284 1.00 86.19 104 ILE A CA 1
ATOM 834 C C . ILE A 1 104 ? 3.727 5.136 -9.263 1.00 86.19 104 ILE A C 1
ATOM 836 O O . ILE A 1 104 ? 3.252 4.806 -10.348 1.00 86.19 104 ILE A O 1
ATOM 840 N N . PHE A 1 105 ? 3.833 6.403 -8.872 1.00 86.88 105 PHE A N 1
ATOM 841 C CA . PHE A 1 105 ? 3.456 7.525 -9.719 1.00 86.88 105 PHE A CA 1
ATOM 842 C C . PHE A 1 105 ? 4.603 7.834 -10.677 1.00 86.88 105 PHE A C 1
ATOM 844 O O . PHE A 1 105 ? 5.647 8.339 -10.274 1.00 86.88 105 PHE A O 1
ATOM 851 N N . LEU A 1 106 ? 4.413 7.570 -11.965 1.00 85.81 106 LEU A N 1
ATOM 852 C CA . LEU A 1 106 ? 5.446 7.723 -12.990 1.00 85.81 106 LEU A CA 1
ATOM 853 C C . LEU A 1 106 ? 5.818 9.185 -13.276 1.00 85.81 106 LEU A C 1
ATOM 855 O O . LEU A 1 106 ? 6.858 9.475 -13.865 1.00 85.81 106 LEU A O 1
ATOM 859 N N . THR A 1 107 ? 4.998 10.136 -12.837 1.00 87.19 107 THR A N 1
ATOM 860 C CA . THR A 1 107 ? 5.312 11.564 -12.952 1.00 87.19 107 THR A CA 1
ATOM 861 C C . THR A 1 107 ? 6.300 12.022 -11.875 1.00 87.19 107 THR A C 1
ATOM 863 O O . THR A 1 107 ? 7.221 12.779 -12.183 1.00 87.19 107 THR A O 1
ATOM 866 N N . SER A 1 108 ? 6.141 11.561 -10.628 1.00 82.06 108 SER A N 1
ATOM 867 C CA . SER A 1 108 ? 6.942 12.006 -9.474 1.00 82.06 108 SER A CA 1
ATOM 868 C C . SER A 1 108 ? 7.955 10.974 -8.963 1.00 82.06 108 SER A C 1
ATOM 870 O O . SER A 1 108 ? 8.836 11.336 -8.190 1.00 82.06 108 SER A O 1
ATOM 872 N N . ALA A 1 109 ? 7.870 9.718 -9.416 1.00 81.31 109 ALA A N 1
ATOM 873 C CA . ALA A 1 109 ? 8.546 8.551 -8.835 1.00 81.31 109 ALA A CA 1
ATOM 874 C C . ALA A 1 109 ? 8.238 8.335 -7.342 1.00 81.31 109 ALA A C 1
ATOM 876 O O . ALA A 1 109 ? 9.003 7.698 -6.621 1.00 81.31 109 ALA A O 1
ATOM 877 N N . GLU A 1 110 ? 7.109 8.862 -6.875 1.00 84.12 110 GLU A N 1
ATOM 878 C CA . GLU A 1 110 ? 6.650 8.664 -5.510 1.00 84.12 110 GLU A CA 1
ATOM 879 C C . GLU A 1 110 ? 5.866 7.360 -5.370 1.00 84.12 110 GLU A C 1
ATOM 881 O O . GLU A 1 110 ? 5.215 6.886 -6.308 1.00 84.12 110 GLU A O 1
ATOM 886 N N . LEU A 1 111 ? 5.897 6.809 -4.158 1.00 86.12 111 LEU A N 1
ATOM 887 C CA . LEU A 1 111 ? 5.156 5.610 -3.801 1.00 86.12 111 LEU A CA 1
ATOM 888 C C . LEU A 1 111 ? 3.782 5.977 -3.232 1.00 86.12 111 LEU A C 1
ATOM 890 O O . LEU A 1 111 ? 3.626 6.890 -2.419 1.00 86.12 111 LEU A O 1
ATOM 894 N N . GLY A 1 112 ? 2.776 5.231 -3.661 1.00 88.31 112 GLY A N 1
ATOM 895 C CA . GLY A 1 112 ? 1.412 5.256 -3.162 1.00 88.31 112 GLY A CA 1
ATOM 896 C C . GLY A 1 112 ? 0.972 3.878 -2.687 1.00 88.31 112 GLY A C 1
ATOM 897 O O . GLY A 1 112 ? 1.739 2.912 -2.701 1.00 88.31 112 GLY A O 1
ATOM 898 N N . LEU A 1 113 ? -0.285 3.785 -2.262 1.00 90.19 113 LEU A N 1
ATOM 899 C CA . LEU A 1 113 ? -0.846 2.546 -1.733 1.00 90.19 113 LEU A CA 1
ATOM 900 C C . LEU A 1 113 ? -1.853 1.948 -2.709 1.00 90.19 113 LEU A C 1
ATOM 902 O O . LEU A 1 113 ? -2.780 2.615 -3.173 1.00 90.19 113 LEU A O 1
ATOM 906 N N . ASN A 1 114 ? -1.730 0.648 -2.957 1.00 88.62 114 ASN A N 1
ATOM 907 C CA . ASN A 1 114 ? -2.787 -0.122 -3.590 1.00 88.62 114 ASN A CA 1
ATOM 908 C C . ASN A 1 114 ? -3.686 -0.749 -2.524 1.00 88.62 114 ASN A C 1
ATOM 910 O O . ASN A 1 114 ? -3.535 -1.899 -2.113 1.00 88.62 114 ASN A O 1
ATOM 914 N N . THR A 1 115 ? -4.617 0.050 -2.011 1.00 83.62 115 THR A N 1
ATOM 915 C CA . THR A 1 115 ? -5.501 -0.378 -0.928 1.00 83.62 115 THR A CA 1
ATOM 916 C C . THR A 1 115 ? -6.623 -1.271 -1.441 1.00 83.62 115 THR A C 1
ATOM 918 O O . THR A 1 115 ? -7.544 -0.800 -2.103 1.00 83.62 115 THR A O 1
ATOM 921 N N . LYS A 1 116 ? -6.594 -2.547 -1.055 1.00 82.62 116 LYS A N 1
ATOM 922 C CA . LYS A 1 116 ? -7.757 -3.440 -1.154 1.00 82.62 116 LYS A CA 1
ATOM 923 C C . LYS A 1 116 ? -8.826 -3.029 -0.139 1.00 82.62 116 LYS A C 1
ATOM 925 O O . LYS A 1 116 ? -8.483 -2.637 0.983 1.00 82.62 116 LYS A O 1
ATOM 930 N N . ASN A 1 117 ? -10.096 -3.171 -0.519 1.00 82.38 117 ASN A N 1
ATOM 931 C CA . ASN A 1 117 ? -11.223 -2.938 0.382 1.00 82.38 117 ASN A CA 1
ATOM 932 C C . ASN A 1 117 ? -11.085 -3.811 1.631 1.00 82.38 117 ASN A C 1
ATOM 934 O O . ASN A 1 117 ? -10.798 -5.007 1.550 1.00 82.38 117 ASN A O 1
ATOM 938 N N . LEU A 1 118 ? -11.267 -3.195 2.797 1.00 88.19 118 LEU A N 1
ATOM 939 C CA . LEU A 1 118 ? -11.281 -3.916 4.058 1.00 88.19 118 LEU A CA 1
ATOM 940 C C . LEU A 1 118 ? -12.701 -4.419 4.315 1.00 88.19 118 LEU A C 1
ATOM 942 O O . LEU A 1 118 ? -13.663 -3.672 4.200 1.00 88.19 118 LEU A O 1
ATOM 946 N N . HIS A 1 119 ? -12.829 -5.670 4.740 1.00 88.31 119 HIS A N 1
ATOM 947 C CA . HIS A 1 119 ? -14.091 -6.210 5.236 1.00 88.31 119 HIS A CA 1
ATOM 948 C C . HIS A 1 119 ? -13.897 -6.641 6.685 1.00 88.31 119 HIS A C 1
ATOM 950 O O . HIS A 1 119 ? -13.646 -7.819 6.946 1.00 88.31 119 HIS A O 1
ATOM 956 N N . PRO A 1 120 ? -13.918 -5.686 7.637 1.00 89.94 120 PRO A N 1
ATOM 957 C CA . PRO A 1 120 ? -13.588 -6.012 9.004 1.00 89.94 120 PRO A CA 1
ATOM 958 C C . PRO A 1 120 ? -14.680 -6.891 9.604 1.00 89.94 120 PRO A C 1
ATOM 960 O O . PRO A 1 120 ? -15.875 -6.645 9.408 1.00 89.94 120 PRO A O 1
ATOM 963 N N . SER A 1 121 ? -14.266 -7.900 10.368 1.00 91.44 121 SER A N 1
ATOM 964 C CA . SER A 1 121 ? -15.202 -8.716 11.133 1.00 91.44 121 SER A CA 1
ATOM 965 C C . SER A 1 121 ? -16.038 -7.823 12.055 1.00 91.44 121 SER A C 1
ATOM 967 O O . SER A 1 121 ? -15.506 -6.859 12.612 1.00 91.44 121 SER A O 1
ATOM 969 N N . PRO A 1 122 ? -17.335 -8.103 12.228 1.00 91.06 122 PRO A N 1
ATOM 970 C CA . PRO A 1 122 ? -18.191 -7.295 13.085 1.00 91.06 122 PRO A CA 1
ATOM 971 C C . PRO A 1 122 ? -17.828 -7.466 14.574 1.00 91.06 122 PRO A C 1
ATOM 973 O O . PRO A 1 122 ? -17.269 -8.495 14.966 1.00 91.06 122 PRO A O 1
ATOM 976 N N . PRO A 1 123 ? -18.176 -6.492 15.435 1.00 91.38 123 PRO A N 1
ATOM 977 C CA . PRO A 1 123 ? -17.758 -6.464 16.842 1.00 91.38 123 PRO A CA 1
ATOM 978 C C . PRO A 1 123 ? -18.382 -7.565 17.714 1.00 91.38 123 PRO A C 1
ATOM 980 O O . PRO A 1 123 ? -17.903 -7.813 18.814 1.00 91.38 123 PRO A O 1
ATOM 983 N N . TRP A 1 124 ? -19.443 -8.230 17.249 1.00 90.75 124 TRP A N 1
ATOM 984 C CA . TRP A 1 124 ? -20.010 -9.403 17.925 1.00 90.75 124 TRP A CA 1
ATOM 985 C C . TRP A 1 124 ? -19.222 -10.692 17.644 1.00 90.75 124 TRP A C 1
ATOM 987 O O . TRP A 1 124 ? -19.356 -11.658 18.386 1.00 90.75 124 TRP A O 1
ATOM 997 N N . TYR A 1 125 ? -18.393 -10.708 16.594 1.00 91.88 125 TYR A N 1
ATOM 998 C CA . TYR A 1 125 ? -17.538 -11.840 16.225 1.00 91.88 125 TYR A CA 1
ATOM 999 C C . TYR A 1 125 ? -16.081 -11.638 16.662 1.00 91.88 125 TYR A C 1
ATOM 1001 O O . TYR A 1 125 ? -15.374 -12.596 16.963 1.00 91.88 125 TYR A O 1
ATOM 1009 N N . ALA A 1 126 ? -15.613 -10.388 16.680 1.00 92.69 126 ALA A N 1
ATOM 1010 C CA . ALA A 1 126 ? -14.221 -10.042 16.932 1.00 92.69 126 ALA A CA 1
ATOM 1011 C C . ALA A 1 126 ? -14.072 -9.011 18.059 1.00 92.69 126 ALA A C 1
ATOM 1013 O O . ALA A 1 126 ? -14.911 -8.136 18.249 1.00 92.69 126 ALA A O 1
ATOM 1014 N N . ASN A 1 127 ? -12.956 -9.085 18.787 1.00 92.25 127 ASN A N 1
ATOM 1015 C CA . ASN A 1 127 ? -12.656 -8.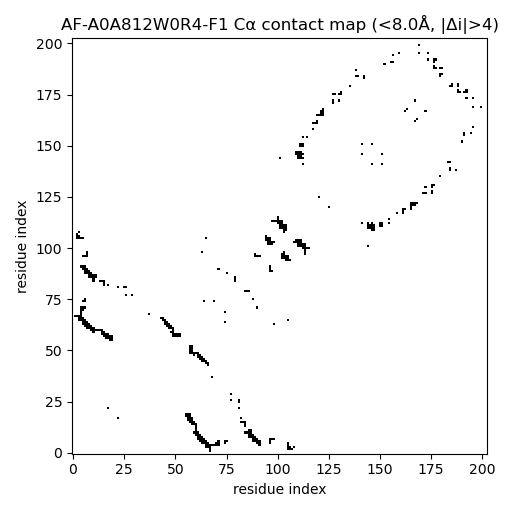201 19.916 1.00 92.25 127 ASN A CA 1
ATOM 1016 C C . ASN A 1 127 ? -11.696 -7.055 19.533 1.00 92.25 127 ASN A C 1
ATOM 1018 O O . ASN A 1 127 ? -11.189 -6.978 18.418 1.00 92.25 127 ASN A O 1
ATOM 1022 N N . SER A 1 128 ? -11.386 -6.160 20.473 1.00 90.88 128 SER A N 1
ATOM 1023 C CA . SER A 1 128 ? -10.470 -5.032 20.230 1.00 90.88 128 SER A CA 1
ATOM 1024 C C . SER A 1 128 ? -9.057 -5.449 19.787 1.00 90.88 128 SER A C 1
ATOM 1026 O O . SER A 1 128 ? -8.387 -4.679 19.096 1.00 90.88 128 SER A O 1
ATOM 1028 N N . SER A 1 129 ? -8.596 -6.658 20.127 1.00 93.38 129 SER A N 1
ATOM 1029 C CA . SER A 1 129 ? -7.301 -7.174 19.661 1.00 93.38 129 SER A CA 1
ATOM 1030 C C . SER A 1 129 ? -7.297 -7.414 18.151 1.00 93.38 129 SER A C 1
ATOM 1032 O O . SER A 1 129 ? -6.275 -7.191 17.509 1.00 93.38 129 SER A O 1
ATOM 1034 N N . TYR A 1 130 ? -8.440 -7.779 17.560 1.00 94.38 130 TYR A N 1
ATOM 1035 C CA . TYR A 1 130 ? -8.587 -7.855 16.105 1.00 94.38 130 TYR A CA 1
ATOM 1036 C C . TYR A 1 130 ? -8.324 -6.497 15.447 1.00 94.38 130 TYR A C 1
ATOM 1038 O O . TYR A 1 130 ? -7.485 -6.402 14.554 1.00 94.38 130 TYR A O 1
ATOM 1046 N N . VAL A 1 131 ? -8.964 -5.429 15.939 1.00 94.19 131 VAL A N 1
ATOM 1047 C CA . VAL A 1 131 ? -8.753 -4.063 15.424 1.00 94.19 131 VAL A CA 1
ATOM 1048 C C . VAL A 1 131 ? -7.286 -3.668 15.546 1.00 94.19 131 VAL A C 1
ATOM 1050 O O . VAL A 1 131 ? -6.707 -3.136 14.601 1.00 94.19 131 VAL A O 1
ATOM 1053 N N . ARG A 1 132 ? -6.662 -3.972 16.691 1.00 94.81 132 ARG A N 1
ATOM 1054 C CA . ARG A 1 132 ? -5.236 -3.712 16.911 1.00 94.81 132 ARG A CA 1
ATOM 1055 C C . ARG A 1 132 ? -4.376 -4.414 15.866 1.00 94.81 132 ARG A C 1
ATOM 1057 O O . ARG A 1 132 ? -3.510 -3.771 15.286 1.00 94.81 132 ARG A O 1
ATOM 1064 N N . ASN A 1 133 ? -4.626 -5.693 15.608 1.00 94.12 133 ASN A N 1
ATOM 1065 C CA . ASN A 1 133 ? -3.851 -6.477 14.649 1.00 94.12 133 ASN A CA 1
ATOM 1066 C C . ASN A 1 133 ? -4.046 -5.989 13.210 1.00 94.12 133 ASN A C 1
ATOM 1068 O O . ASN A 1 133 ? -3.067 -5.877 12.477 1.00 94.12 133 ASN A O 1
ATOM 1072 N N . VAL A 1 134 ? -5.273 -5.629 12.821 1.00 94.12 134 VAL A N 1
ATOM 1073 C CA . VAL A 1 134 ?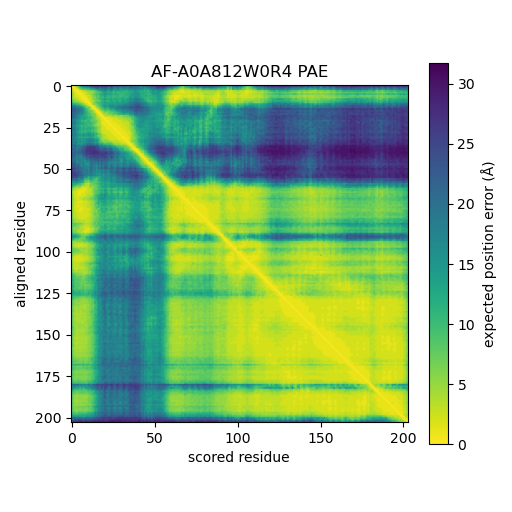 -5.555 -5.041 11.503 1.00 94.12 134 VAL A CA 1
ATOM 1074 C C . VAL A 1 134 ? -4.786 -3.732 11.320 1.00 94.12 134 VAL A C 1
ATOM 1076 O O . VAL A 1 134 ? -4.101 -3.559 10.314 1.00 94.12 134 VAL A O 1
ATOM 1079 N N . LEU A 1 135 ? -4.858 -2.825 12.300 1.00 95.00 135 LEU A N 1
ATOM 1080 C CA . LEU A 1 135 ? -4.169 -1.535 12.228 1.00 95.00 135 LEU A CA 1
ATOM 1081 C C . LEU A 1 135 ? -2.647 -1.702 12.225 1.00 95.00 135 LEU A C 1
ATOM 1083 O O . LEU A 1 135 ? -1.980 -1.104 11.389 1.00 95.00 135 LEU A O 1
ATOM 1087 N N . LEU A 1 136 ? -2.096 -2.545 13.101 1.00 94.12 136 LEU A N 1
ATOM 1088 C CA . LEU A 1 136 ? -0.656 -2.810 13.136 1.00 94.12 136 LEU A CA 1
ATOM 1089 C C . LEU A 1 136 ? -0.156 -3.456 11.842 1.00 94.12 136 LEU A C 1
ATOM 1091 O O . LEU A 1 136 ? 0.898 -3.063 11.353 1.00 94.12 136 LEU A O 1
ATOM 1095 N N . GLY A 1 137 ? -0.906 -4.402 11.270 1.00 91.75 137 GLY A N 1
ATOM 1096 C CA . GLY A 1 137 ? -0.561 -5.020 9.990 1.00 91.75 137 GLY A CA 1
ATOM 1097 C C . GLY A 1 137 ? -0.500 -3.994 8.859 1.00 91.75 137 GLY A C 1
ATOM 1098 O O . GLY A 1 137 ? 0.472 -3.960 8.109 1.00 91.75 137 GLY A O 1
ATOM 1099 N N . LYS A 1 138 ? -1.490 -3.094 8.786 1.00 92.19 138 LYS A N 1
ATOM 1100 C CA . LYS A 1 138 ? -1.496 -1.999 7.805 1.00 92.19 138 LYS A CA 1
ATOM 1101 C C . LYS A 1 138 ? -0.347 -1.020 8.032 1.00 92.19 138 LYS A C 1
ATOM 1103 O O . LYS A 1 138 ? 0.372 -0.723 7.089 1.00 92.19 138 LYS A O 1
ATOM 1108 N N . PHE A 1 139 ? -0.145 -0.553 9.264 1.00 93.62 139 PHE A N 1
ATOM 1109 C CA . PHE A 1 139 ? 0.911 0.415 9.572 1.00 93.62 139 PHE A CA 1
ATOM 1110 C C . PHE A 1 139 ? 2.294 -0.152 9.293 1.00 93.62 139 PHE A C 1
ATOM 1112 O O . PHE A 1 139 ? 3.120 0.547 8.723 1.00 93.62 139 PHE A O 1
ATOM 1119 N N . ARG A 1 140 ? 2.533 -1.424 9.623 1.00 91.25 140 ARG A N 1
ATOM 1120 C CA . ARG A 1 140 ? 3.780 -2.102 9.275 1.00 91.25 140 ARG A CA 1
ATOM 1121 C C . ARG A 1 140 ? 4.018 -2.097 7.766 1.00 91.25 140 ARG A C 1
ATOM 1123 O O . ARG A 1 140 ? 5.071 -1.635 7.343 1.00 91.25 140 ARG A O 1
ATOM 1130 N N . GLY A 1 141 ? 3.031 -2.524 6.977 1.00 87.19 141 GLY A N 1
ATOM 1131 C CA . GLY A 1 141 ? 3.144 -2.489 5.518 1.00 87.19 141 GLY A CA 1
ATOM 1132 C C . GLY A 1 141 ? 3.379 -1.071 4.989 1.00 87.19 141 GLY A C 1
ATOM 1133 O O . GLY A 1 141 ? 4.197 -0.865 4.106 1.00 87.19 141 GLY A O 1
ATOM 1134 N N . TRP A 1 142 ? 2.735 -0.054 5.562 1.00 91.44 142 TRP A N 1
ATOM 1135 C CA . TRP A 1 142 ? 2.939 1.333 5.134 1.00 91.44 142 TRP A CA 1
ATOM 1136 C C . TRP A 1 142 ? 4.311 1.892 5.507 1.00 91.44 142 TRP A C 1
ATOM 1138 O O . TRP A 1 142 ? 4.843 2.684 4.739 1.00 91.44 142 TRP A O 1
ATOM 1148 N N . VAL A 1 143 ? 4.903 1.480 6.631 1.00 88.62 143 VAL A N 1
ATOM 1149 C CA . VAL A 1 143 ? 6.298 1.823 6.955 1.00 88.62 143 VAL A CA 1
ATOM 1150 C C . VAL A 1 143 ? 7.245 1.210 5.926 1.00 88.62 143 VAL A C 1
ATOM 1152 O O . VAL A 1 143 ? 8.138 1.898 5.446 1.00 88.62 143 VAL A O 1
ATOM 1155 N N . GLU A 1 144 ? 7.027 -0.055 5.561 1.00 84.00 144 GLU A N 1
ATOM 1156 C CA . GLU A 1 144 ? 7.847 -0.766 4.571 1.00 84.00 144 GLU A CA 1
ATOM 1157 C C . GLU A 1 144 ? 7.713 -0.151 3.164 1.00 84.00 144 GLU A C 1
ATOM 1159 O O . GLU A 1 144 ? 8.692 -0.069 2.428 1.00 84.00 144 GLU A O 1
ATOM 1164 N N . ILE A 1 145 ? 6.519 0.327 2.797 1.00 85.94 145 ILE A N 1
ATOM 1165 C CA . ILE A 1 145 ? 6.264 0.970 1.499 1.00 85.94 145 ILE A CA 1
ATOM 1166 C C . ILE A 1 145 ? 6.764 2.421 1.468 1.00 85.94 145 ILE A C 1
ATOM 1168 O O . ILE A 1 145 ? 7.240 2.874 0.435 1.00 85.94 145 ILE A O 1
ATOM 1172 N N . GLY A 1 146 ? 6.618 3.174 2.558 1.00 86.81 146 GLY A N 1
ATOM 1173 C CA . GLY A 1 146 ? 6.913 4.609 2.593 1.00 86.81 146 GLY A CA 1
ATOM 1174 C C . GLY A 1 146 ? 6.047 5.453 1.640 1.00 86.81 146 GLY A C 1
ATOM 1175 O O . GLY A 1 146 ? 6.599 6.228 0.859 1.00 86.81 146 GLY A O 1
ATOM 1176 N N . PRO A 1 147 ? 4.702 5.328 1.659 1.00 88.38 1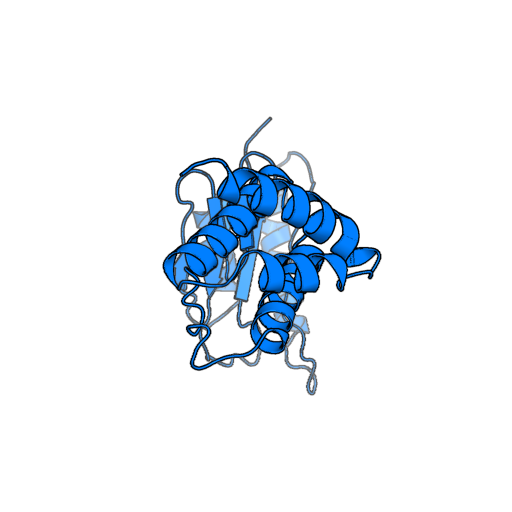47 PRO A N 1
ATOM 1177 C CA . PRO A 1 147 ? 3.839 6.059 0.741 1.00 88.38 147 PRO A CA 1
ATOM 1178 C C . PRO A 1 147 ? 3.785 7.555 1.074 1.00 88.38 147 PRO A C 1
ATOM 1180 O O . PRO A 1 147 ? 3.913 7.962 2.234 1.00 88.38 147 PRO A O 1
ATOM 1183 N N . VAL A 1 148 ? 3.478 8.376 0.070 1.00 88.88 148 VAL A N 1
ATOM 1184 C CA . VAL A 1 148 ? 3.229 9.810 0.268 1.00 88.88 148 VAL A CA 1
ATOM 1185 C C . VAL A 1 148 ? 2.084 10.059 1.245 1.00 88.88 148 VAL A C 1
ATOM 1187 O O . VAL A 1 148 ? 1.137 9.276 1.363 1.00 88.88 148 VAL A O 1
ATOM 1190 N N . GLN A 1 149 ? 2.146 11.200 1.933 1.00 93.31 149 GLN A N 1
ATOM 1191 C CA . GLN A 1 149 ? 1.250 11.490 3.049 1.00 93.31 149 GLN A CA 1
ATOM 1192 C C . GLN A 1 149 ? -0.238 11.418 2.681 1.00 93.31 149 GLN A C 1
ATOM 1194 O O . GLN A 1 149 ? -1.045 10.834 3.406 1.00 93.31 149 GLN A O 1
ATOM 1199 N N . ALA A 1 150 ? -0.598 11.982 1.528 1.00 92.62 150 ALA A N 1
ATOM 1200 C CA . ALA A 1 150 ? -1.975 11.994 1.051 1.00 92.62 150 ALA A CA 1
ATOM 1201 C C . ALA A 1 150 ? -2.548 10.579 0.854 1.00 92.62 150 ALA A C 1
ATOM 1203 O O . ALA A 1 150 ? -3.731 10.358 1.114 1.00 92.62 150 ALA A O 1
ATOM 1204 N N . GLU A 1 151 ? -1.720 9.618 0.439 1.00 92.44 151 GLU A N 1
ATOM 1205 C CA . GLU A 1 151 ? -2.154 8.250 0.150 1.00 92.44 151 GLU A CA 1
ATOM 1206 C C . GLU A 1 151 ? -2.497 7.488 1.426 1.00 92.44 151 GLU A C 1
ATOM 1208 O O . GLU A 1 151 ? -3.591 6.931 1.540 1.00 92.44 151 GLU A O 1
ATOM 1213 N N . TRP A 1 152 ? -1.623 7.514 2.435 1.00 94.00 152 TRP A N 1
ATOM 1214 C CA . TRP A 1 152 ? -1.918 6.812 3.683 1.00 94.00 152 TRP A CA 1
ATOM 1215 C C . TRP A 1 152 ? -2.999 7.513 4.517 1.00 94.00 152 TRP A C 1
ATOM 1217 O O . TRP A 1 152 ? -3.756 6.832 5.211 1.00 94.00 152 TRP A O 1
ATOM 1227 N N . HIS A 1 153 ? -3.159 8.840 4.402 1.00 95.44 153 HIS A N 1
ATOM 1228 C CA . HIS A 1 153 ? -4.312 9.548 4.975 1.00 95.44 153 HIS A CA 1
ATOM 1229 C C . HIS A 1 153 ? -5.634 9.011 4.409 1.00 95.44 153 HIS A C 1
ATOM 1231 O O . HIS A 1 153 ? -6.526 8.637 5.175 1.00 95.44 153 HIS A O 1
ATOM 1237 N N . ARG A 1 154 ? -5.759 8.938 3.076 1.00 94.25 154 ARG A N 1
ATOM 1238 C CA . ARG A 1 154 ? -6.956 8.399 2.405 1.00 94.25 154 ARG A CA 1
ATOM 1239 C C . ARG A 1 154 ? -7.191 6.936 2.769 1.00 94.25 154 ARG A C 1
ATOM 1241 O O . ARG A 1 154 ? -8.313 6.567 3.111 1.00 94.25 154 ARG A O 1
ATOM 1248 N N . ALA A 1 155 ? -6.134 6.126 2.756 1.00 94.38 155 ALA A N 1
ATOM 1249 C CA . ALA A 1 155 ? -6.199 4.714 3.114 1.00 94.38 155 ALA A CA 1
ATOM 1250 C C . ALA A 1 155 ? -6.724 4.503 4.542 1.00 94.38 155 ALA A C 1
ATOM 1252 O O . ALA A 1 155 ? -7.608 3.678 4.771 1.00 94.38 155 ALA A O 1
ATOM 1253 N N . LEU A 1 156 ? -6.216 5.270 5.510 1.00 95.00 156 LEU A N 1
ATOM 1254 C CA . LEU A 1 156 ? -6.629 5.160 6.908 1.00 95.00 156 LEU A CA 1
ATOM 1255 C C . LEU A 1 156 ? -8.072 5.632 7.126 1.00 95.00 156 LEU A C 1
ATOM 1257 O O . LEU A 1 156 ? -8.814 5.002 7.879 1.00 95.00 156 LEU A O 1
ATOM 1261 N N . LEU A 1 157 ? -8.498 6.686 6.426 1.00 94.50 157 LEU A N 1
ATOM 1262 C CA . LEU A 1 157 ? -9.895 7.126 6.434 1.00 94.50 157 LEU A CA 1
ATOM 1263 C C . LEU A 1 157 ? -10.837 6.050 5.883 1.00 94.50 157 LEU A C 1
ATOM 1265 O O . LEU A 1 157 ? -11.877 5.792 6.486 1.00 94.50 157 LEU A O 1
ATOM 1269 N N . SER A 1 158 ? -10.459 5.382 4.791 1.00 93.94 158 SER A N 1
ATOM 1270 C CA . SER A 1 158 ? -11.221 4.256 4.238 1.00 93.94 158 SER A CA 1
ATOM 1271 C C . SER A 1 158 ? -11.320 3.095 5.237 1.00 93.94 158 SER A C 1
ATOM 1273 O O . SER A 1 158 ? -12.416 2.604 5.498 1.00 93.94 158 SER A O 1
ATOM 1275 N N . VAL A 1 159 ? -10.220 2.723 5.904 1.00 94.44 159 VAL A N 1
ATOM 1276 C CA . VAL A 1 159 ? -10.231 1.695 6.966 1.00 94.44 159 VAL A CA 1
ATOM 1277 C C . VAL A 1 159 ? -11.209 2.049 8.091 1.00 94.44 159 VAL A C 1
ATOM 1279 O O . VAL A 1 159 ? -11.971 1.199 8.554 1.00 94.44 159 VAL A O 1
ATOM 1282 N N . PHE A 1 160 ? -11.216 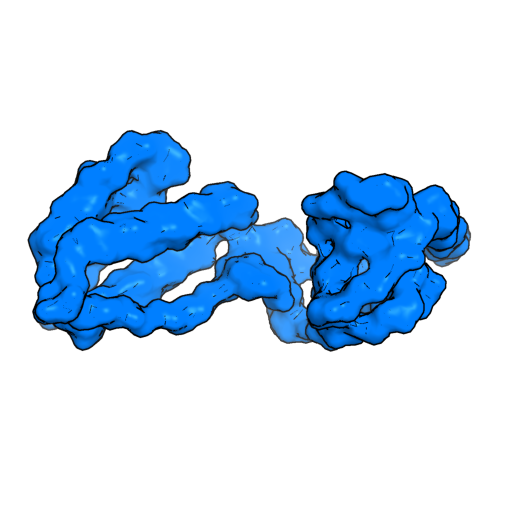3.301 8.540 1.00 94.81 160 PHE A N 1
ATOM 1283 C CA . PHE A 1 160 ? -12.149 3.747 9.571 1.00 94.81 160 PHE A CA 1
ATOM 1284 C C . PHE A 1 160 ? -13.592 3.810 9.095 1.00 94.81 160 PHE A C 1
ATOM 1286 O O . PHE A 1 160 ? -14.496 3.495 9.869 1.00 94.81 160 PHE A O 1
ATOM 1293 N N . TYR A 1 161 ? -13.821 4.175 7.837 1.00 93.12 161 TYR A N 1
ATOM 1294 C CA . TYR A 1 161 ? -15.148 4.124 7.245 1.00 93.12 161 TYR A CA 1
ATOM 1295 C C . TYR A 1 161 ? -15.705 2.699 7.307 1.00 93.12 161 TYR A C 1
ATOM 1297 O O . TYR A 1 161 ? -16.806 2.505 7.818 1.00 93.12 161 TYR A O 1
ATOM 1305 N N . GLU A 1 162 ? -14.907 1.697 6.934 1.00 93.81 162 GLU A N 1
ATOM 1306 C CA . GLU A 1 162 ? -15.294 0.284 7.017 1.00 93.81 162 GLU A CA 1
ATOM 1307 C C . GLU A 1 162 ? -15.573 -0.171 8.455 1.00 93.81 162 GLU A C 1
ATOM 1309 O O . GLU A 1 162 ? -16.581 -0.827 8.725 1.00 93.81 162 GLU A O 1
ATOM 1314 N N . PHE A 1 163 ? -14.738 0.223 9.423 1.00 94.19 163 PHE A N 1
ATOM 1315 C CA . PHE A 1 163 ? -15.014 -0.066 10.834 1.00 94.19 163 PHE A CA 1
ATOM 1316 C C . PHE A 1 163 ? -16.331 0.564 11.309 1.00 94.19 163 PHE A C 1
ATOM 1318 O O . PHE A 1 163 ? -17.106 -0.096 12.007 1.00 94.19 163 PHE A O 1
ATOM 1325 N N . LYS A 1 164 ? -16.618 1.809 10.908 1.00 92.38 164 LYS A N 1
ATOM 1326 C CA . LYS A 1 164 ? -17.873 2.501 11.239 1.00 92.38 164 LYS A CA 1
ATOM 1327 C C . LYS A 1 164 ? -19.077 1.788 10.620 1.00 92.38 164 LYS A C 1
ATOM 1329 O O . LYS A 1 164 ? -20.035 1.516 11.337 1.00 92.38 164 LYS A O 1
ATOM 1334 N N . GLN A 1 165 ? -19.004 1.423 9.338 1.00 92.31 165 GLN A N 1
ATOM 1335 C CA . GLN A 1 165 ? -20.064 0.687 8.636 1.00 92.31 165 GLN A CA 1
ATOM 1336 C C . GLN A 1 165 ? -20.349 -0.678 9.272 1.00 92.31 165 GLN A C 1
ATOM 1338 O O . GLN A 1 165 ? -21.496 -1.110 9.352 1.00 92.31 165 GLN A O 1
ATOM 1343 N N . ARG A 1 166 ? -19.320 -1.349 9.801 1.00 92.38 166 ARG A N 1
ATOM 1344 C CA . ARG A 1 166 ? -19.459 -2.629 10.515 1.00 92.38 166 ARG A CA 1
ATOM 1345 C C . ARG A 1 166 ? -19.862 -2.489 11.987 1.00 92.38 166 ARG A C 1
ATOM 1347 O O . ARG A 1 166 ? -19.907 -3.491 12.697 1.00 92.38 166 ARG A O 1
ATOM 1354 N N . GLY A 1 167 ? -20.163 -1.276 12.453 1.00 92.75 167 GLY A N 1
ATOM 1355 C CA . GLY A 1 167 ? -20.693 -1.022 13.794 1.00 92.75 167 GLY A CA 1
ATOM 1356 C C . GLY A 1 167 ? -19.650 -1.043 14.912 1.00 92.75 167 GLY A C 1
ATOM 1357 O O . GLY A 1 167 ? -20.008 -1.204 16.080 1.00 92.75 167 GLY A O 1
ATOM 1358 N N . TRP A 1 168 ? -18.359 -0.890 14.600 1.00 94.00 168 TRP A N 1
ATOM 1359 C CA . TRP A 1 168 ? -17.328 -0.843 15.635 1.00 94.00 168 TRP A CA 1
ATOM 1360 C C . TRP A 1 168 ? -17.481 0.381 16.536 1.00 94.00 168 TRP A C 1
ATOM 1362 O O . TRP A 1 168 ? -17.636 1.517 16.085 1.00 94.00 168 TRP A O 1
ATOM 1372 N N . ASN A 1 169 ? -17.399 0.146 17.847 1.00 91.06 169 ASN A N 1
ATOM 1373 C CA . ASN A 1 169 ? -17.590 1.189 18.842 1.00 91.06 169 ASN A CA 1
ATOM 1374 C C . ASN A 1 169 ? -16.461 2.232 18.786 1.00 91.06 169 ASN A C 1
ATOM 1376 O O . ASN A 1 169 ? -15.273 1.909 18.811 1.00 91.06 169 ASN A O 1
ATOM 1380 N N . TYR A 1 170 ? -16.837 3.509 18.823 1.00 92.94 170 TYR A N 1
ATOM 1381 C CA . TYR A 1 170 ? -15.889 4.618 18.869 1.00 92.94 170 TYR A CA 1
ATOM 1382 C C . TYR A 1 170 ? -14.819 4.470 19.968 1.00 92.94 170 TYR A C 1
ATOM 1384 O O . TYR A 1 170 ? -13.629 4.654 19.703 1.00 92.94 170 TYR A O 1
ATOM 1392 N N . LYS A 1 171 ? -15.226 4.124 21.197 1.00 92.94 171 LYS A N 1
ATOM 1393 C CA . LYS A 1 171 ? -14.329 3.983 22.352 1.00 92.94 171 LYS A CA 1
ATOM 1394 C C . LYS A 1 171 ? -13.341 2.830 22.174 1.00 92.94 171 LYS A C 1
ATOM 1396 O O . LYS A 1 171 ? -12.193 2.984 22.587 1.00 92.94 171 LYS A O 1
ATOM 1401 N N . SER A 1 172 ? -13.752 1.712 21.567 1.00 92.56 172 SER A N 1
ATOM 1402 C CA . SER A 1 172 ? -12.865 0.554 21.388 1.00 92.56 172 SER A CA 1
ATOM 1403 C C . SER A 1 172 ? -11.757 0.864 20.385 1.00 92.56 172 SER A C 1
ATOM 1405 O O . SER A 1 172 ? -10.582 0.711 20.712 1.00 92.56 172 SER A O 1
ATOM 1407 N N . VAL A 1 173 ? -12.106 1.408 19.217 1.00 94.62 173 VAL A N 1
ATOM 1408 C CA . VAL A 1 173 ? -11.131 1.800 18.186 1.00 94.62 173 VAL A CA 1
ATOM 1409 C C . VAL A 1 173 ? -10.201 2.905 18.701 1.00 94.62 173 VAL A C 1
ATOM 1411 O O . VAL A 1 173 ? -8.987 2.824 18.527 1.00 94.62 173 VAL A O 1
ATOM 1414 N N . LEU A 1 174 ? -10.733 3.902 19.421 1.00 95.00 174 LEU A N 1
ATOM 1415 C CA . LEU A 1 174 ? -9.919 4.969 20.012 1.00 95.00 174 LEU A CA 1
ATOM 1416 C C . LEU A 1 174 ? -8.928 4.437 21.058 1.00 95.00 174 LEU A C 1
ATOM 1418 O O . LEU A 1 174 ? -7.783 4.889 21.108 1.00 95.00 174 LEU A O 1
ATOM 1422 N N . SER A 1 175 ? -9.362 3.503 21.909 1.00 94.38 175 SER A N 1
ATOM 1423 C CA . SER A 1 175 ? -8.493 2.853 22.894 1.00 94.38 175 SER A CA 1
ATOM 1424 C C . SER A 1 175 ? -7.359 2.095 22.204 1.00 94.38 175 SER A C 1
ATOM 1426 O O . SER A 1 175 ? -6.200 2.254 22.588 1.00 94.38 175 SER A O 1
ATOM 1428 N N . VAL A 1 176 ? -7.669 1.366 21.128 1.00 95.06 176 VAL A N 1
ATOM 1429 C CA . VAL A 1 176 ? -6.667 0.667 20.318 1.00 95.06 176 VAL A CA 1
ATOM 1430 C C . VAL A 1 176 ? -5.659 1.644 19.719 1.00 95.06 176 VAL A C 1
ATOM 1432 O O . VAL A 1 176 ? -4.462 1.444 19.903 1.00 95.06 176 VAL A O 1
ATOM 1435 N N . LEU A 1 177 ? -6.101 2.724 19.073 1.00 94.69 177 LEU A N 1
ATOM 1436 C CA . LEU A 1 177 ? -5.195 3.713 18.477 1.00 94.69 177 LEU A CA 1
ATOM 1437 C C . LEU A 1 177 ? -4.241 4.324 19.510 1.00 94.69 177 LEU A C 1
ATOM 1439 O O . LEU A 1 177 ? -3.046 4.432 19.257 1.00 94.69 177 LEU A O 1
ATOM 1443 N N . ARG A 1 178 ? -4.742 4.654 20.706 1.00 93.44 178 ARG A N 1
ATOM 1444 C CA . ARG A 1 178 ? -3.914 5.164 21.815 1.00 93.44 178 ARG A CA 1
ATOM 1445 C C . ARG A 1 178 ? -2.921 4.137 22.350 1.00 93.44 178 ARG A C 1
ATOM 1447 O O . ARG A 1 178 ? -1.892 4.512 22.895 1.00 93.44 178 ARG A O 1
ATOM 1454 N N . SER A 1 179 ? -3.241 2.853 22.217 1.00 93.12 179 SER A N 1
ATOM 1455 C CA . SER A 1 179 ? -2.387 1.754 22.669 1.00 93.12 179 SER A CA 1
ATOM 1456 C C . SER A 1 179 ? -1.253 1.407 21.691 1.00 93.12 179 SER A C 1
ATOM 1458 O O . SER A 1 179 ? -0.427 0.541 22.000 1.00 93.12 179 SER A O 1
ATOM 1460 N N . ILE A 1 180 ? -1.214 2.036 20.510 1.00 91.06 180 ILE A N 1
ATOM 1461 C CA . ILE A 1 180 ? -0.130 1.910 19.531 1.00 91.06 180 ILE A CA 1
ATOM 1462 C C . ILE A 1 180 ? 0.878 3.029 19.821 1.00 91.06 180 ILE A C 1
ATOM 1464 O O . ILE A 1 180 ? 0.680 4.170 19.418 1.00 91.06 180 ILE A O 1
ATOM 1468 N N . TYR A 1 181 ? 1.938 2.699 20.563 1.00 69.06 181 TYR A N 1
ATOM 1469 C CA . TYR A 1 181 ? 2.928 3.672 21.058 1.00 69.06 181 TYR A CA 1
ATOM 1470 C C . TYR A 1 181 ? 4.326 3.508 20.433 1.00 69.06 181 TYR A C 1
ATOM 1472 O O . TYR A 1 181 ? 5.277 4.142 20.866 1.00 69.06 181 TYR A O 1
ATOM 1480 N N . LYS A 1 182 ? 4.488 2.644 19.424 1.00 76.81 182 LYS A N 1
ATOM 1481 C CA . LYS A 1 182 ? 5.787 2.511 18.747 1.00 76.81 182 LYS A CA 1
ATOM 1482 C C . LYS A 1 182 ? 6.057 3.738 17.879 1.00 76.81 182 LYS A C 1
ATOM 1484 O O . LYS A 1 182 ? 5.156 4.157 17.148 1.00 76.81 182 LYS A O 1
ATOM 1489 N N . ASP A 1 183 ? 7.283 4.257 17.929 1.00 74.00 183 ASP A N 1
ATOM 1490 C CA . ASP A 1 183 ? 7.689 5.452 17.180 1.00 74.00 183 ASP A CA 1
ATOM 1491 C C . ASP A 1 183 ? 7.445 5.301 15.674 1.00 74.00 183 ASP A C 1
ATOM 1493 O O . ASP A 1 183 ? 6.859 6.197 15.064 1.00 74.00 183 ASP A O 1
ATOM 1497 N N . ASP A 1 184 ? 7.722 4.120 15.114 1.00 84.31 184 ASP A N 1
ATOM 1498 C CA . ASP A 1 184 ? 7.491 3.806 13.695 1.00 84.31 184 ASP A CA 1
ATOM 1499 C C . ASP A 1 184 ? 6.026 3.982 13.262 1.00 84.31 184 ASP A C 1
ATOM 1501 O O . ASP A 1 184 ? 5.728 4.246 12.098 1.00 84.31 184 ASP A O 1
ATOM 1505 N N . TYR A 1 185 ? 5.081 3.850 14.199 1.00 90.94 185 TYR A N 1
ATOM 1506 C CA . TYR A 1 185 ? 3.644 3.924 13.922 1.00 90.94 185 TYR A CA 1
ATOM 1507 C C . TYR A 1 185 ? 2.986 5.204 14.431 1.00 90.94 185 TYR A C 1
ATOM 1509 O O . TYR A 1 185 ? 1.786 5.415 14.229 1.00 90.94 185 TYR A O 1
ATOM 1517 N N . LYS A 1 186 ? 3.754 6.065 15.100 1.00 90.50 186 LYS A N 1
ATOM 1518 C CA . LYS A 1 186 ? 3.248 7.219 15.840 1.00 90.50 186 LYS A CA 1
ATOM 1519 C C . LYS A 1 186 ? 2.467 8.178 14.95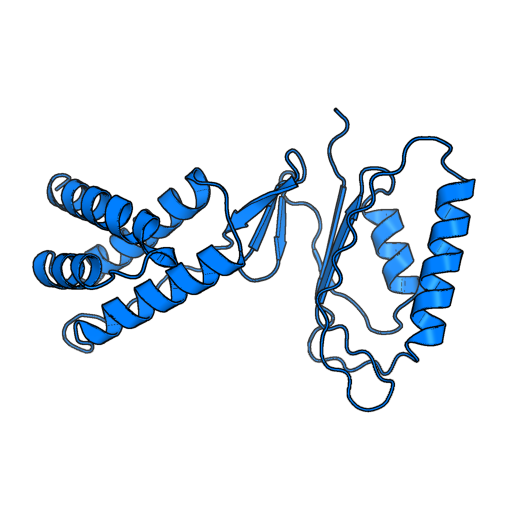0 1.00 90.50 186 LYS A C 1
ATOM 1521 O O . LYS A 1 186 ? 1.382 8.609 15.332 1.00 90.50 186 LYS A O 1
ATOM 1526 N N . GLN A 1 187 ? 2.971 8.469 13.751 1.00 92.88 187 GLN A N 1
ATOM 1527 C CA . GLN A 1 187 ? 2.288 9.354 12.802 1.00 92.88 187 GLN A CA 1
ATOM 1528 C C . GLN A 1 187 ? 0.906 8.823 12.395 1.00 92.88 187 GLN A C 1
ATOM 1530 O O . GLN A 1 187 ? -0.076 9.568 12.423 1.00 92.88 187 GLN A O 1
ATOM 1535 N N . TYR A 1 188 ? 0.804 7.519 12.119 1.00 94.75 188 TYR A N 1
ATOM 1536 C CA . TYR A 1 188 ? -0.452 6.880 11.733 1.00 94.75 188 TYR A CA 1
ATOM 1537 C C . TYR A 1 188 ? -1.436 6.846 12.901 1.00 94.75 188 TYR A C 1
ATOM 1539 O O . TYR A 1 188 ? -2.619 7.121 12.720 1.00 94.75 188 TYR A O 1
ATOM 1547 N N . ALA A 1 189 ? -0.953 6.563 14.114 1.00 94.62 189 ALA A N 1
ATOM 1548 C CA . ALA A 1 189 ? -1.778 6.561 15.316 1.00 94.62 189 ALA A CA 1
ATOM 1549 C C . ALA A 1 189 ? -2.303 7.967 15.657 1.00 94.62 189 ALA A C 1
ATOM 1551 O O . ALA A 1 189 ? -3.492 8.119 15.935 1.00 94.62 189 ALA A O 1
ATOM 1552 N N . ILE A 1 190 ? -1.458 9.003 15.593 1.00 94.56 190 ILE A N 1
ATOM 1553 C CA . ILE A 1 190 ? -1.843 10.396 15.882 1.00 94.56 190 ILE A CA 1
ATOM 1554 C C . ILE A 1 190 ? -2.890 10.885 14.885 1.00 94.56 190 ILE A C 1
ATOM 1556 O O . ILE A 1 190 ? -3.967 11.332 15.296 1.00 94.56 190 ILE A O 1
ATOM 1560 N N . PHE A 1 191 ? -2.603 10.769 13.585 1.00 95.94 191 PHE A N 1
ATOM 1561 C CA . PHE A 1 191 ? -3.575 11.125 12.556 1.00 95.94 191 PHE A CA 1
ATOM 1562 C C . PHE A 1 191 ? -4.839 10.277 12.702 1.00 95.94 191 PHE A C 1
ATOM 1564 O O . PHE A 1 191 ? -5.947 10.799 12.629 1.00 95.94 191 PHE A O 1
ATOM 1571 N N . GLY A 1 192 ? -4.683 8.989 13.010 1.00 95.88 192 GLY A N 1
ATOM 1572 C CA . GLY A 1 192 ? -5.785 8.068 13.221 1.00 95.88 192 GLY A CA 1
ATOM 1573 C C . GLY A 1 192 ? -6.736 8.512 14.335 1.00 95.88 192 GLY A C 1
ATOM 1574 O O . GLY A 1 192 ? -7.952 8.513 14.157 1.00 95.88 192 GLY A O 1
ATOM 1575 N N . ILE A 1 193 ? -6.196 8.958 15.472 1.00 95.25 193 ILE A N 1
ATOM 1576 C CA . ILE A 1 193 ? -6.976 9.506 16.593 1.00 95.25 193 ILE A CA 1
ATOM 1577 C C . ILE A 1 193 ? -7.754 10.748 16.155 1.00 95.25 193 ILE A C 1
ATOM 1579 O O . ILE A 1 193 ? -8.928 10.888 16.507 1.00 95.25 193 ILE A O 1
ATOM 1583 N N . PHE A 1 194 ? -7.108 11.653 15.418 1.00 94.88 194 PHE A N 1
ATOM 1584 C CA . PHE A 1 194 ? -7.744 12.868 14.915 1.00 94.88 194 PHE A CA 1
ATOM 1585 C C . PHE A 1 194 ? -8.871 12.545 13.923 1.00 94.88 194 PHE A C 1
ATOM 1587 O O . PHE A 1 194 ? -10.005 12.982 14.116 1.00 94.88 194 PHE A O 1
ATOM 1594 N N . ALA A 1 195 ? -8.588 11.713 12.923 1.00 94.19 195 ALA A N 1
ATOM 1595 C CA . ALA A 1 195 ? -9.543 11.289 11.908 1.00 94.19 195 ALA A CA 1
ATOM 1596 C C . ALA A 1 195 ? -10.744 10.556 12.522 1.00 94.19 195 ALA A C 1
ATOM 1598 O O . ALA A 1 195 ? -11.891 10.901 12.246 1.00 94.19 195 ALA A O 1
ATOM 1599 N N . TRP A 1 196 ? -10.507 9.607 13.431 1.00 95.06 196 TRP A N 1
ATOM 1600 C CA . TRP A 1 196 ? -11.578 8.862 14.092 1.00 95.06 196 TRP A CA 1
ATOM 1601 C C . TRP A 1 196 ? -12.477 9.755 14.959 1.00 95.06 196 TRP A C 1
ATOM 1603 O O . TRP A 1 196 ? -13.696 9.578 14.993 1.00 95.06 196 TRP A O 1
ATOM 1613 N N . ARG A 1 197 ? -11.897 10.761 15.629 1.00 93.31 197 ARG A N 1
ATOM 1614 C CA . ARG A 1 197 ? -12.652 11.805 16.345 1.00 93.31 197 ARG A CA 1
ATOM 1615 C C . ARG A 1 197 ? -13.526 12.618 15.400 1.00 93.31 197 ARG A C 1
ATOM 1617 O O . ARG A 1 197 ? -14.699 12.821 15.695 1.00 93.31 197 ARG A O 1
ATOM 1624 N N . PHE A 1 198 ? -12.974 13.054 14.274 1.00 90.75 198 PHE A N 1
ATOM 1625 C CA . PHE A 1 198 ? -13.703 13.837 13.282 1.00 90.75 198 PHE A CA 1
ATOM 1626 C C . PHE A 1 198 ? -14.880 13.051 12.679 1.00 90.75 198 PHE A C 1
ATOM 1628 O O . PHE A 1 198 ? -15.994 13.565 12.579 1.00 90.75 198 PHE A O 1
ATOM 1635 N N . MET A 1 199 ? -14.670 11.767 12.376 1.00 88.69 199 MET A N 1
ATOM 1636 C CA . MET A 1 199 ? -15.697 10.871 11.827 1.00 88.69 199 MET A CA 1
ATOM 1637 C C . MET A 1 199 ? -16.867 10.592 12.782 1.00 88.69 199 MET A C 1
ATOM 1639 O O . MET A 1 199 ? -17.927 10.143 12.339 1.00 88.69 199 MET A O 1
ATOM 1643 N N . ARG A 1 200 ? -16.699 10.836 14.088 1.00 84.25 200 ARG A N 1
ATOM 1644 C CA . ARG A 1 200 ? -17.789 10.756 15.072 1.00 84.25 200 ARG A CA 1
ATOM 1645 C C . ARG A 1 200 ? -18.731 11.958 14.992 1.00 84.25 200 ARG A C 1
ATOM 1647 O O . ARG A 1 200 ? -19.913 11.801 15.255 1.00 84.25 200 ARG A O 1
ATOM 1654 N N . ASN A 1 201 ? -18.204 13.134 14.661 1.00 74.00 201 ASN A N 1
ATOM 1655 C CA . ASN A 1 201 ? -18.956 14.392 14.667 1.00 74.00 201 ASN A CA 1
ATOM 1656 C C . ASN A 1 201 ? -19.676 14.669 13.335 1.00 74.00 201 ASN A C 1
ATOM 1658 O O . ASN A 1 201 ? -20.388 15.656 13.220 1.00 74.00 201 ASN A O 1
ATOM 1662 N N . THR A 1 202 ? -19.459 13.827 12.326 1.00 65.69 202 THR A N 1
ATOM 1663 C CA . THR A 1 202 ? -19.997 13.950 10.960 1.00 65.69 202 THR A CA 1
ATOM 1664 C C . THR A 1 202 ? -21.187 13.010 10.729 1.00 65.69 202 THR A C 1
ATOM 1666 O O . THR A 1 202 ? -21.285 12.345 9.701 1.00 65.69 202 THR A O 1
ATOM 1669 N N . THR A 1 203 ? -22.080 12.924 11.714 1.00 51.22 203 THR A N 1
ATOM 1670 C CA . THR A 1 203 ? -23.367 12.207 11.647 1.00 51.22 203 THR A CA 1
ATOM 1671 C C . THR A 1 203 ? -24.463 13.091 12.180 1.00 51.22 203 THR A C 1
ATOM 1673 O O . THR A 1 203 ? -24.241 13.626 13.289 1.00 51.22 203 THR A O 1
#

pLDDT: mean 77.49, std 18.21, range [34.22, 95.94]

Mean predicted aligned error: 10.83 Å

Sequence (203 aa):
MHAFEGIVGDAGQFYEVVEATQAIQEATELLHIFTCSSPQRSQRAWYLEGRKDVGNKMYVDDICLISRVYCAHCMTYAVKSIYTVPFDFSSDDDRKLVWLDKKIFLTSAELGLNTKNLHPSPPWYANSSYVRNVLLGKFRGWVEIGPVQAEWHRALLSVFYEFKQRGWNYKSVLSVLRSIYKDDYKQYAIFGIFAWRFMRNTT

Solvent-accessible surface area (backbone atoms only — not comparable to full-atom values): 11808 Å² total; per-residue (Å²): 131,84,55,43,32,42,42,33,26,43,32,58,97,53,86,56,81,43,54,50,70,57,48,53,47,53,52,49,50,52,50,46,58,57,47,77,73,46,98,76,82,92,80,86,61,80,56,79,74,52,88,58,84,66,86,75,29,49,48,63,47,49,44,49,45,53,30,78,82,46,51,46,67,57,52,51,51,51,49,61,71,68,39,90,69,71,57,59,66,51,70,64,56,90,54,28,46,79,50,86,63,32,25,38,32,29,73,77,75,42,38,33,64,41,78,74,87,70,81,64,76,39,59,92,81,40,58,65,67,53,58,42,50,55,52,50,54,50,46,51,53,44,60,76,64,56,46,44,71,71,42,55,51,52,51,50,51,51,53,51,50,39,39,51,76,44,63,48,53,70,69,53,56,49,50,39,37,70,69,49,75,51,76,91,42,35,68,60,26,54,52,44,51,53,50,56,55,53,64,65,72,73,114

Foldseek 3Di:
DQFKAKKKWFLAPDWDFDQVVQLVVLLVVLVVVLCVVFPDDDDADFDQPWDDDDPRGTGGRMGIHIGSRDHHVSVLVSCVVSDVGDIPMDGDDPQWDDDDQWIARRRPRFIAGPDDQDQQDACVVDPLVSLLVVLVVVLVVCLVRVHDPVRVLVNLLRVLVNCVVSPPDLVSNLVSLVVPDDPSCVVVSVSNNVSSVVVVVPD

Radius of gyration: 21.32 Å; Cα contacts (8 Å, |Δi|>4): 259; chains: 1; bounding box: 49×40×52 Å

Nearest PDB structures (foldseek):
  1r6y-assembly1_A  TM=4.672E-01  e=3.031E-01  Escherichia coli
  7c2n-assembly1_A  TM=3.338E-01  e=5.180E-01  Mycolicibacterium smegmatis MC2 155
  2v8a-assembly1_B  TM=4.187E-01  e=3.922E+00  Thermosynechococcus vestitus BP-1
  1cqn-assembly2_B  TM=3.281E-01  e=4.689E+00  Thermus thermophilus
  2bxj-assembly2_B  TM=3.070E-01  e=9.026E+00  Thermus thermophilus